Protein AF-A0A133S0E9-F1 (afdb_monomer_lite)

Secondary structure (DSSP, 8-state):
---PPP--PPP---SSSPPP-----SS----------STT-SEEEEEETTEEEEEE-HHHHHHHHHHHHHHTT-GGG--HHHHHHHHHHHHHHHHHT------TTEEEEEEEETTEEEEEEEE-TTTEEE-TTT--EEETTS--S-SS-TTS---HHHHHHHHHHHHHHHHHHHHHHHHHH---B----SS-EEBTTS-EE----

pLDDT: mean 74.57, std 16.52, range [42.59, 97.25]

Sequence (205 aa):
ATTALGNNTIALGSDAGSTTAKKLSTSAITFNIKGDTGANALITTSATGDNVTIAPTAKLTAAVTAAEKSADKDLSNISSAGKTVIKDLAVTSAQDAVNVTGTGLATVSDNTTGGVKTYTVNVDEGKLVLDDTTGKIGANGSTQGTTAGKNGVATTQNVATAINDAITKSNANTAQALADAEHKFDGDTGTTSVRKHGEVLSIKG

Structure (mmCIF, N/CA/C/O backbone):
data_AF-A0A133S0E9-F1
#
_entry.id   AF-A0A133S0E9-F1
#
loop_
_atom_site.group_PDB
_atom_site.id
_atom_site.type_symbol
_atom_site.label_atom_id
_atom_site.label_alt_id
_atom_site.label_comp_id
_atom_site.label_asym_id
_atom_site.label_entity_id
_atom_site.label_seq_id
_atom_site.pdbx_PDB_ins_code
_atom_site.Cartn_x
_atom_site.Cartn_y
_atom_site.Cartn_z
_atom_site.occupancy
_atom_site.B_iso_or_equiv
_atom_site.auth_seq_id
_atom_site.auth_comp_id
_atom_site.auth_asym_id
_atom_site.auth_atom_id
_atom_site.pdbx_PDB_model_num
ATOM 1 N N . ALA A 1 1 ? 53.589 18.520 -70.620 1.00 45.84 1 ALA A N 1
ATOM 2 C CA . ALA A 1 1 ? 54.409 17.663 -69.741 1.00 45.84 1 ALA A CA 1
ATOM 3 C C . ALA A 1 1 ? 53.483 16.990 -68.739 1.00 45.84 1 ALA A C 1
ATOM 5 O O . ALA A 1 1 ? 52.704 17.692 -68.109 1.00 45.84 1 ALA A O 1
ATOM 6 N N . THR A 1 2 ? 53.492 15.661 -68.636 1.00 46.12 2 THR A N 1
ATOM 7 C CA . THR A 1 2 ? 52.748 14.938 -67.594 1.00 46.12 2 THR A CA 1
ATOM 8 C C . THR A 1 2 ? 53.631 14.829 -66.358 1.00 46.12 2 THR A C 1
ATOM 10 O O . THR A 1 2 ? 54.649 14.138 -66.391 1.00 46.12 2 THR A O 1
ATOM 13 N N . THR A 1 3 ? 53.272 15.526 -65.283 1.00 59.28 3 THR A N 1
ATOM 14 C CA . THR A 1 3 ? 53.944 15.382 -63.989 1.00 59.28 3 THR A CA 1
ATOM 15 C C . THR A 1 3 ? 53.594 14.012 -63.424 1.00 59.28 3 THR A C 1
ATOM 17 O O . THR A 1 3 ? 52.433 13.745 -63.118 1.00 59.28 3 THR A O 1
ATOM 20 N N . ALA A 1 4 ? 54.583 13.125 -63.316 1.00 59.31 4 ALA A N 1
ATOM 21 C CA . ALA A 1 4 ? 54.406 11.872 -62.600 1.00 59.31 4 ALA A CA 1
ATOM 22 C C . ALA A 1 4 ? 54.093 12.194 -61.132 1.00 59.31 4 ALA A C 1
ATOM 24 O O . ALA A 1 4 ? 54.876 12.867 -60.462 1.00 59.31 4 ALA A O 1
ATOM 25 N N . LEU A 1 5 ? 52.943 11.731 -60.638 1.00 55.59 5 LEU A N 1
ATOM 26 C CA . LEU A 1 5 ? 52.667 11.706 -59.205 1.00 55.59 5 LEU A CA 1
ATOM 27 C C . LEU A 1 5 ? 53.748 10.815 -58.578 1.00 55.59 5 LEU A C 1
ATOM 29 O O . LEU A 1 5 ? 53.886 9.654 -58.968 1.00 55.59 5 LEU A O 1
ATOM 33 N N . GLY A 1 6 ? 54.565 11.377 -57.680 1.00 58.88 6 GLY A N 1
ATOM 34 C CA . GLY A 1 6 ? 55.594 10.629 -56.955 1.00 58.88 6 GLY A CA 1
ATOM 35 C C . GLY A 1 6 ? 55.001 9.381 -56.294 1.00 58.88 6 GLY A C 1
ATOM 36 O O . GLY A 1 6 ? 53.792 9.294 -56.100 1.00 58.88 6 GLY A O 1
ATOM 37 N N . ASN A 1 7 ? 55.837 8.387 -55.988 1.00 59.50 7 ASN A N 1
ATOM 38 C CA . ASN A 1 7 ? 55.422 7.122 -55.373 1.00 59.50 7 ASN A CA 1
ATOM 39 C C . ASN A 1 7 ? 54.665 7.353 -54.043 1.00 59.50 7 ASN A C 1
ATOM 41 O O . ASN A 1 7 ? 55.267 7.307 -52.974 1.00 59.50 7 ASN A O 1
ATOM 45 N N . ASN A 1 8 ? 53.353 7.586 -54.095 1.00 56.41 8 ASN A N 1
ATOM 46 C CA . ASN A 1 8 ? 52.527 7.804 -52.914 1.00 56.41 8 ASN A CA 1
ATOM 47 C C . ASN A 1 8 ? 52.262 6.453 -52.243 1.00 56.41 8 ASN A C 1
ATOM 49 O O . ASN A 1 8 ? 51.466 5.642 -52.717 1.00 56.41 8 ASN A O 1
ATOM 53 N N . THR A 1 9 ? 52.962 6.189 -51.145 1.00 55.44 9 THR A N 1
ATOM 54 C CA . THR A 1 9 ? 52.709 5.049 -50.258 1.00 55.44 9 THR A CA 1
ATOM 55 C C . THR A 1 9 ? 51.644 5.410 -49.226 1.00 55.44 9 THR A C 1
ATOM 57 O O . THR A 1 9 ? 51.836 6.338 -48.446 1.00 55.44 9 THR A O 1
ATOM 60 N N . ILE A 1 10 ? 50.543 4.655 -49.188 1.00 62.56 10 ILE A N 1
ATOM 61 C CA . ILE A 1 10 ? 49.570 4.694 -48.088 1.00 62.56 10 ILE A CA 1
ATOM 62 C C . ILE A 1 10 ? 50.068 3.725 -47.009 1.00 62.56 10 ILE A C 1
ATOM 64 O O . ILE A 1 10 ? 50.211 2.531 -47.273 1.00 62.56 10 ILE A O 1
ATOM 68 N N . ALA A 1 11 ? 50.352 4.233 -45.809 1.00 57.75 11 ALA A N 1
ATOM 69 C CA . ALA A 1 11 ? 50.699 3.420 -44.647 1.00 57.75 11 ALA A CA 1
ATOM 70 C C . ALA A 1 11 ? 49.465 3.268 -43.746 1.00 57.75 11 ALA A C 1
ATOM 72 O O . ALA A 1 11 ? 48.880 4.263 -43.327 1.00 57.75 11 ALA A O 1
ATOM 73 N N . LEU A 1 12 ? 49.066 2.028 -43.457 1.00 63.19 12 LEU A N 1
ATOM 74 C CA . LEU A 1 12 ? 48.016 1.711 -42.489 1.00 63.19 12 LEU A CA 1
ATOM 75 C C . LEU A 1 12 ? 48.708 1.184 -41.228 1.00 63.19 12 LEU A C 1
ATOM 77 O O . LEU A 1 12 ? 49.369 0.151 -41.289 1.00 63.19 12 LEU A O 1
ATOM 81 N N . GLY A 1 13 ? 48.617 1.911 -40.115 1.00 52.59 13 GLY A N 1
ATOM 82 C CA . GLY A 1 13 ? 49.160 1.450 -38.834 1.00 52.59 13 GLY A CA 1
ATOM 83 C C . GLY A 1 13 ? 48.381 0.248 -38.288 1.00 52.59 13 GLY A C 1
ATOM 84 O O . GLY A 1 13 ? 47.185 0.120 -38.545 1.00 52.59 13 GLY A O 1
ATOM 85 N N . SER A 1 14 ? 49.053 -0.625 -37.533 1.00 50.31 14 SER A N 1
ATOM 86 C CA . SER A 1 14 ? 48.420 -1.688 -36.740 1.00 50.31 14 SER A CA 1
ATOM 87 C C . SER A 1 14 ? 48.864 -1.580 -35.279 1.00 50.31 14 SER A C 1
ATOM 89 O O . SER A 1 14 ? 50.008 -1.199 -35.029 1.00 50.31 14 SER A O 1
ATOM 91 N N . ASP A 1 15 ? 47.992 -1.922 -34.325 1.00 46.41 15 ASP A N 1
ATOM 92 C CA . ASP A 1 15 ? 48.284 -1.823 -32.880 1.00 46.41 15 ASP A CA 1
ATOM 93 C C . ASP A 1 15 ? 49.310 -2.867 -32.385 1.00 46.41 15 ASP A C 1
ATOM 95 O O . ASP A 1 15 ? 49.816 -2.763 -31.269 1.00 46.41 15 ASP A O 1
ATOM 99 N N . ALA A 1 16 ? 49.669 -3.855 -33.215 1.00 44.75 16 ALA A N 1
ATOM 100 C CA . ALA A 1 16 ? 50.757 -4.794 -32.946 1.00 44.75 16 ALA A CA 1
ATOM 101 C C . ALA A 1 16 ? 51.363 -5.345 -34.253 1.00 44.75 16 ALA A C 1
ATOM 103 O O . ALA A 1 16 ? 50.926 -6.371 -34.771 1.00 44.75 16 ALA A O 1
ATOM 104 N N . GLY A 1 17 ? 52.412 -4.690 -34.764 1.00 51.59 17 GLY A N 1
ATOM 105 C CA . GLY A 1 17 ? 53.271 -5.239 -35.822 1.00 51.59 17 GLY A CA 1
ATOM 106 C C . GLY A 1 17 ? 53.553 -4.303 -37.001 1.00 51.59 17 GLY A C 1
ATOM 107 O O . GLY A 1 17 ? 52.766 -3.424 -37.348 1.00 51.59 17 GLY A O 1
ATOM 108 N N . SER A 1 18 ? 54.715 -4.514 -37.628 1.00 50.34 18 SER A N 1
ATOM 109 C CA . SER A 1 18 ? 55.164 -3.796 -38.826 1.00 50.34 18 SER A CA 1
ATOM 110 C C . SER A 1 18 ? 54.444 -4.320 -40.066 1.00 50.34 18 SER A C 1
ATOM 112 O O . SER A 1 18 ? 54.600 -5.483 -40.439 1.00 50.34 18 SER A O 1
ATOM 114 N N . THR A 1 19 ? 53.677 -3.463 -40.737 1.00 49.78 19 THR A N 1
ATOM 115 C CA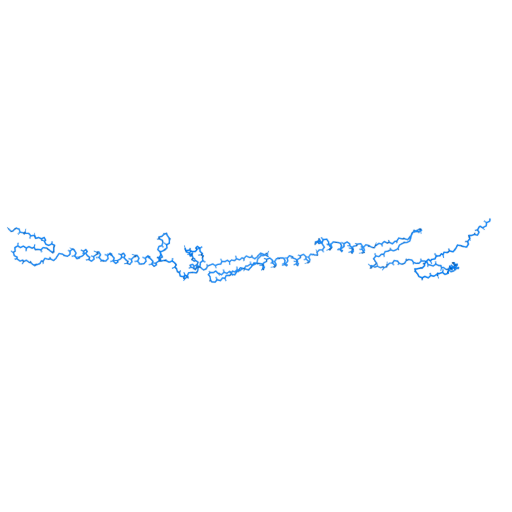 . THR A 1 19 ? 53.167 -3.754 -42.079 1.00 49.78 19 THR A CA 1
ATOM 116 C C . THR A 1 19 ? 54.126 -3.174 -43.112 1.00 49.78 19 THR A C 1
ATOM 118 O O . THR A 1 19 ? 54.342 -1.963 -43.154 1.00 49.78 19 THR A O 1
ATOM 121 N N . THR A 1 20 ? 54.691 -4.006 -43.987 1.00 52.19 20 THR A N 1
ATOM 122 C CA . THR A 1 20 ? 55.439 -3.515 -45.151 1.00 52.19 20 THR A CA 1
ATOM 123 C C . THR A 1 20 ? 54.474 -2.776 -46.080 1.00 52.19 20 THR A C 1
ATOM 125 O O . THR A 1 20 ? 53.452 -3.341 -46.479 1.00 52.19 20 THR A O 1
ATOM 128 N N . ALA A 1 21 ? 54.772 -1.519 -46.415 1.00 53.28 21 ALA A N 1
ATOM 129 C CA . ALA A 1 21 ? 53.970 -0.729 -47.344 1.00 53.28 21 ALA A CA 1
ATOM 130 C C . ALA A 1 21 ? 53.821 -1.485 -48.677 1.00 53.28 21 ALA A C 1
ATOM 132 O O . ALA A 1 21 ? 54.792 -1.673 -49.410 1.00 53.28 21 ALA A O 1
ATOM 133 N N . LYS A 1 22 ? 52.609 -1.951 -48.993 1.00 52.69 22 LYS A N 1
ATOM 134 C CA . LYS A 1 22 ? 52.307 -2.540 -50.301 1.00 52.69 22 LYS A CA 1
ATOM 135 C C . LYS A 1 22 ? 51.944 -1.409 -51.255 1.00 52.69 22 LYS A C 1
ATOM 137 O O . LYS A 1 22 ? 51.077 -0.596 -50.943 1.00 52.69 22 LYS A O 1
ATOM 142 N N . LYS A 1 23 ? 52.593 -1.358 -52.425 1.00 56.50 23 LYS A N 1
ATOM 143 C CA . LYS A 1 23 ? 52.106 -0.546 -53.552 1.00 56.50 23 LYS A CA 1
ATOM 144 C C . LYS A 1 23 ? 50.632 -0.890 -53.778 1.00 56.50 23 LYS A C 1
ATOM 146 O O . LYS A 1 23 ? 50.284 -2.071 -53.752 1.00 56.50 23 LYS A O 1
ATOM 151 N N . LEU A 1 24 ? 49.797 0.124 -54.003 1.00 60.00 24 LEU A N 1
ATOM 152 C CA . LEU A 1 24 ? 48.407 -0.063 -54.413 1.00 60.00 24 LEU A CA 1
ATOM 153 C C . LEU A 1 24 ? 48.437 -0.955 -55.671 1.00 60.00 24 LEU A C 1
ATOM 155 O O . LEU A 1 24 ? 48.978 -0.537 -56.696 1.00 60.00 24 LEU A O 1
ATOM 159 N N . SER A 1 25 ? 48.007 -2.219 -55.580 1.00 55.09 25 SER A N 1
A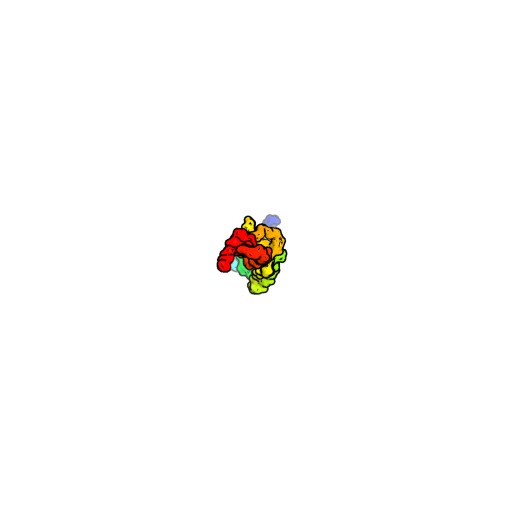TOM 160 C CA . SER A 1 25 ? 47.974 -3.100 -56.754 1.00 55.09 25 SER A CA 1
ATOM 161 C C . SER A 1 25 ? 47.056 -2.492 -57.815 1.00 55.09 25 SER A C 1
ATOM 163 O O . SER A 1 25 ? 46.142 -1.751 -57.472 1.00 55.09 25 SER A O 1
ATOM 165 N N . THR A 1 26 ? 47.233 -2.836 -59.090 1.00 53.22 26 THR A N 1
ATOM 166 C CA . THR A 1 26 ? 46.304 -2.425 -60.163 1.00 53.22 26 THR A CA 1
ATOM 167 C C . THR A 1 26 ? 44.906 -3.050 -60.032 1.00 53.22 26 THR A C 1
ATOM 169 O O . THR A 1 26 ? 43.999 -2.683 -60.773 1.00 53.22 26 THR A O 1
ATOM 172 N N . SER A 1 27 ? 44.717 -3.975 -59.086 1.00 56.44 27 SER A N 1
ATOM 173 C CA . SER A 1 27 ? 43.415 -4.487 -58.651 1.00 56.44 27 SER A CA 1
ATOM 174 C C . SER A 1 27 ? 42.757 -3.558 -57.626 1.00 56.44 27 SER A C 1
ATOM 176 O O . SER A 1 27 ? 43.447 -2.883 -56.863 1.00 56.44 27 SER A O 1
ATOM 178 N N . ALA A 1 28 ? 41.423 -3.562 -57.567 1.00 55.00 28 ALA A N 1
ATOM 179 C CA . ALA A 1 28 ? 40.650 -2.735 -56.641 1.00 55.00 28 ALA A CA 1
ATOM 180 C C . ALA A 1 28 ? 41.098 -2.918 -55.177 1.00 55.00 28 ALA A C 1
ATOM 182 O O . ALA A 1 28 ? 41.157 -4.038 -54.671 1.00 55.00 28 ALA A O 1
ATOM 183 N N . ILE A 1 29 ? 41.381 -1.807 -54.492 1.00 61.62 29 ILE A N 1
ATOM 184 C CA . ILE A 1 29 ? 41.666 -1.779 -53.054 1.00 61.62 29 ILE A CA 1
ATOM 185 C C . ILE A 1 29 ? 40.450 -1.217 -52.332 1.00 61.62 29 ILE A C 1
ATOM 187 O O . ILE A 1 29 ? 40.002 -0.109 -52.617 1.00 61.62 29 ILE A O 1
ATOM 191 N N . THR A 1 30 ? 39.893 -2.006 -51.414 1.00 57.56 30 THR A N 1
ATOM 192 C CA . THR A 1 30 ? 38.677 -1.665 -50.671 1.00 57.56 30 THR A CA 1
ATOM 193 C C . THR A 1 30 ? 39.020 -1.404 -49.209 1.00 57.56 30 THR A C 1
ATOM 195 O O . THR A 1 30 ? 39.532 -2.283 -48.521 1.00 57.56 30 THR A O 1
ATOM 198 N N . PHE A 1 31 ? 38.713 -0.202 -48.722 1.00 66.31 31 PHE A N 1
ATOM 199 C CA . PHE A 1 31 ? 38.755 0.143 -47.303 1.00 66.31 31 PHE A CA 1
ATOM 200 C C . PHE A 1 31 ? 37.324 0.104 -46.760 1.00 66.31 31 PHE A C 1
ATOM 202 O O . PHE A 1 31 ? 36.492 0.927 -47.136 1.00 66.31 31 PHE A O 1
ATOM 209 N N . ASN A 1 32 ? 36.999 -0.890 -45.931 1.00 62.28 32 ASN A N 1
ATOM 210 C CA . ASN A 1 32 ? 35.670 -1.009 -45.335 1.00 62.28 32 ASN A CA 1
ATOM 211 C C . ASN A 1 32 ? 35.713 -0.613 -43.861 1.00 62.28 32 ASN A C 1
ATOM 213 O O . ASN A 1 32 ? 36.332 -1.305 -43.059 1.00 62.28 32 ASN A O 1
ATOM 217 N N . ILE A 1 33 ? 34.950 0.411 -43.496 1.00 68.94 33 ILE A N 1
ATOM 218 C CA . ILE A 1 33 ? 34.513 0.623 -42.117 1.00 68.94 33 ILE A CA 1
ATOM 219 C C . ILE A 1 33 ? 33.072 0.123 -42.061 1.00 68.94 33 ILE A C 1
ATOM 221 O O . ILE A 1 33 ? 32.191 0.706 -42.690 1.00 68.94 33 ILE A O 1
ATOM 225 N N . LYS A 1 34 ? 32.847 -1.016 -41.399 1.00 66.44 34 LYS A N 1
ATOM 226 C CA . LYS A 1 34 ? 31.509 -1.602 -41.262 1.00 66.44 34 LYS A CA 1
ATOM 227 C C . LYS A 1 34 ? 30.922 -1.207 -39.913 1.00 66.44 34 LYS A C 1
ATOM 229 O O . LYS A 1 34 ? 31.368 -1.699 -38.883 1.00 66.44 34 LYS A O 1
ATOM 234 N N . GLY A 1 35 ? 29.930 -0.327 -39.940 1.00 71.12 35 GLY A N 1
ATOM 235 C CA . GLY A 1 35 ? 28.997 -0.150 -38.838 1.00 71.12 35 GLY A CA 1
ATOM 236 C C . GLY A 1 35 ? 28.068 -1.350 -38.701 1.00 71.12 35 GLY A C 1
ATOM 237 O O . GLY A 1 35 ? 27.982 -2.203 -39.589 1.00 71.12 35 GLY A O 1
ATOM 238 N N . ASP A 1 36 ? 27.370 -1.393 -37.576 1.00 80.94 36 ASP A N 1
ATOM 239 C CA . ASP A 1 36 ? 26.366 -2.410 -37.310 1.00 80.94 36 ASP A CA 1
ATOM 240 C C . ASP A 1 36 ? 25.161 -2.197 -38.245 1.00 80.94 36 ASP A C 1
ATOM 242 O O . ASP A 1 36 ? 24.834 -1.063 -38.608 1.00 80.94 36 ASP A O 1
ATOM 246 N N . THR A 1 37 ? 24.512 -3.273 -38.691 1.00 78.75 37 THR A N 1
ATOM 247 C CA . THR A 1 37 ? 23.424 -3.183 -39.686 1.00 78.75 37 THR A CA 1
ATOM 248 C C . THR A 1 37 ? 22.157 -3.895 -39.221 1.00 78.75 37 THR A C 1
ATOM 250 O O . THR A 1 37 ? 22.186 -4.786 -38.375 1.00 78.75 37 THR A O 1
ATOM 253 N N . GLY A 1 38 ? 21.015 -3.486 -39.779 1.00 85.88 38 GLY A N 1
ATOM 254 C CA . GLY A 1 38 ? 19.705 -4.034 -39.434 1.00 85.88 38 GLY A CA 1
ATOM 255 C C . GLY A 1 38 ? 19.064 -3.382 -38.206 1.00 85.88 38 GLY A C 1
ATOM 256 O O . GLY A 1 38 ? 19.603 -2.460 -37.599 1.00 85.88 38 GLY A O 1
ATOM 257 N N . ALA A 1 39 ? 17.877 -3.867 -37.835 1.00 90.06 39 ALA A N 1
ATOM 258 C CA . ALA A 1 39 ? 17.027 -3.257 -36.804 1.00 90.06 39 ALA A CA 1
ATOM 259 C C . ALA A 1 39 ? 17.661 -3.197 -35.399 1.00 90.06 39 ALA A C 1
ATOM 261 O O . ALA A 1 39 ? 17.179 -2.478 -34.525 1.00 90.06 39 ALA A O 1
ATOM 262 N N . ASN A 1 40 ? 18.731 -3.961 -35.166 1.00 91.12 40 ASN A N 1
ATOM 263 C CA . ASN A 1 40 ? 19.410 -4.038 -33.877 1.00 91.12 40 ASN A CA 1
ATOM 264 C C . ASN A 1 40 ? 20.707 -3.233 -33.797 1.00 91.12 40 ASN A C 1
ATOM 266 O O . ASN A 1 40 ? 21.296 -3.208 -32.720 1.00 91.12 40 ASN A O 1
ATOM 270 N N . ALA A 1 41 ? 21.101 -2.554 -34.875 1.00 93.00 41 ALA A N 1
ATOM 271 C CA . ALA A 1 41 ? 22.299 -1.731 -34.903 1.00 93.00 41 ALA A CA 1
ATOM 272 C C . ALA A 1 41 ? 22.268 -0.659 -33.802 1.00 93.00 41 ALA A C 1
ATOM 274 O O . ALA A 1 41 ? 21.303 0.104 -33.683 1.00 93.00 41 ALA A O 1
ATOM 275 N N . LEU A 1 42 ? 23.332 -0.587 -33.002 1.00 94.69 42 LEU A N 1
ATOM 276 C CA . LEU A 1 42 ? 23.498 0.446 -31.968 1.00 94.69 42 LEU A CA 1
ATOM 277 C C . LEU A 1 42 ? 24.318 1.644 -32.456 1.00 94.69 42 LEU A C 1
ATOM 279 O O . LEU A 1 42 ? 24.169 2.749 -31.937 1.00 94.69 42 LEU A O 1
ATOM 283 N N . ILE A 1 43 ? 25.138 1.436 -33.483 1.00 93.06 43 ILE A N 1
ATOM 284 C CA . ILE A 1 43 ? 25.952 2.463 -34.127 1.00 93.06 43 ILE A CA 1
ATOM 285 C C . ILE A 1 43 ? 25.765 2.408 -35.640 1.00 93.06 43 ILE A C 1
ATOM 287 O O . ILE A 1 43 ? 25.531 1.344 -36.208 1.00 93.06 43 ILE A O 1
ATOM 291 N N . THR A 1 44 ? 25.908 3.553 -36.296 1.00 90.94 44 THR A N 1
ATOM 292 C CA . THR A 1 44 ? 25.965 3.660 -37.757 1.00 90.94 44 THR A CA 1
ATOM 293 C C . THR A 1 44 ? 27.259 4.326 -38.168 1.00 90.94 44 THR A C 1
ATOM 295 O O . THR A 1 44 ? 27.783 5.196 -37.470 1.00 90.94 44 THR A O 1
ATOM 298 N N . THR A 1 45 ? 27.772 3.902 -39.315 1.00 88.44 45 THR A N 1
ATOM 299 C CA . THR A 1 45 ? 28.955 4.487 -39.935 1.00 88.44 45 THR A CA 1
ATOM 300 C C . THR A 1 45 ? 28.564 5.015 -41.301 1.00 88.44 45 THR A C 1
ATOM 302 O O . THR A 1 45 ? 28.003 4.270 -42.105 1.00 88.44 45 THR A O 1
ATOM 305 N N . SER A 1 46 ? 28.875 6.271 -41.583 1.00 85.69 46 SER A N 1
ATOM 306 C CA . SER A 1 46 ? 28.717 6.852 -42.917 1.00 85.69 46 SER A CA 1
ATOM 307 C C . SER A 1 46 ? 30.027 7.488 -43.359 1.00 85.69 46 SER A C 1
ATOM 309 O O . SER A 1 46 ? 30.825 7.913 -42.527 1.00 85.69 46 SER A O 1
ATOM 311 N N . ALA A 1 47 ? 30.265 7.522 -44.665 1.00 82.19 47 ALA A N 1
ATOM 312 C CA . ALA A 1 47 ? 31.400 8.213 -45.257 1.00 82.19 47 ALA A CA 1
ATOM 313 C C . ALA A 1 47 ? 30.862 9.250 -46.243 1.00 82.19 47 ALA A C 1
ATOM 315 O O . ALA A 1 47 ? 30.042 8.914 -47.096 1.00 82.19 47 ALA A O 1
ATOM 316 N N . THR A 1 48 ? 31.279 10.506 -46.094 1.00 80.56 48 THR A N 1
ATOM 317 C CA . THR A 1 48 ? 30.872 11.612 -46.974 1.00 80.56 48 THR A CA 1
ATOM 318 C C . THR A 1 48 ? 32.059 12.546 -47.187 1.00 80.56 48 THR A C 1
ATOM 320 O O . THR A 1 48 ? 32.615 13.071 -46.222 1.00 80.56 48 THR A O 1
ATOM 323 N N . GLY A 1 49 ? 32.444 12.768 -48.449 1.00 82.88 49 GLY A N 1
ATOM 324 C CA . GLY A 1 49 ? 33.667 13.505 -48.783 1.00 82.88 49 GLY A CA 1
ATOM 325 C C . GLY A 1 49 ? 34.897 12.835 -48.166 1.00 82.88 49 GLY A C 1
ATOM 326 O O . GLY A 1 49 ? 35.076 11.628 -48.320 1.00 82.88 49 GLY A O 1
ATOM 327 N N . ASP A 1 50 ? 35.686 13.609 -47.421 1.00 80.44 50 ASP A N 1
ATOM 328 C CA . ASP A 1 50 ? 36.912 13.142 -46.759 1.00 80.44 50 ASP A CA 1
ATOM 329 C C . ASP A 1 50 ? 36.679 12.574 -45.342 1.00 80.44 50 ASP A C 1
ATOM 331 O O . ASP A 1 50 ? 37.624 12.138 -44.687 1.00 80.44 50 ASP A O 1
ATOM 335 N N . ASN A 1 51 ? 35.435 12.580 -44.840 1.00 80.00 51 ASN A N 1
ATOM 336 C CA . ASN A 1 51 ? 35.126 12.235 -43.450 1.00 80.00 51 ASN A CA 1
ATOM 337 C C . ASN A 1 51 ? 34.388 10.901 -43.308 1.00 80.00 51 ASN A C 1
ATOM 339 O O . ASN A 1 51 ? 33.520 10.550 -44.112 1.00 80.00 51 ASN A O 1
ATOM 343 N N . VAL A 1 52 ? 34.667 10.217 -42.196 1.00 87.12 52 VAL A N 1
ATOM 344 C CA . VAL A 1 52 ? 33.894 9.074 -41.701 1.00 87.12 52 VAL A CA 1
ATOM 345 C C . VAL A 1 52 ? 33.215 9.479 -40.399 1.00 87.12 52 VAL A C 1
ATOM 347 O O . VAL A 1 52 ? 33.873 9.912 -39.455 1.00 87.12 52 VAL A O 1
ATOM 350 N N . THR A 1 53 ? 31.899 9.320 -40.333 1.00 88.38 53 THR A N 1
ATOM 351 C CA . THR A 1 53 ? 31.098 9.623 -39.147 1.00 88.38 53 THR A CA 1
ATOM 352 C C . THR A 1 53 ? 30.635 8.334 -38.492 1.00 88.38 53 THR A C 1
ATOM 354 O O . THR A 1 53 ? 30.044 7.481 -39.153 1.00 88.38 53 THR A O 1
ATOM 357 N N . ILE A 1 54 ? 30.865 8.226 -37.183 1.00 92.00 54 ILE A N 1
ATOM 358 C CA . ILE A 1 54 ? 30.338 7.168 -36.320 1.00 92.00 54 ILE A CA 1
ATOM 359 C C . ILE A 1 54 ? 29.317 7.820 -35.392 1.00 92.00 54 ILE A C 1
ATOM 361 O O . ILE A 1 54 ? 29.665 8.732 -34.644 1.00 92.00 54 ILE A O 1
ATOM 365 N N . ALA A 1 55 ? 28.065 7.376 -35.451 1.00 92.88 55 ALA A N 1
ATOM 366 C CA . ALA A 1 55 ? 26.980 7.956 -34.666 1.00 92.88 55 ALA A CA 1
ATOM 367 C C . ALA A 1 55 ? 26.136 6.867 -33.984 1.00 92.88 55 ALA A C 1
ATOM 369 O O . ALA A 1 55 ? 25.925 5.803 -34.580 1.00 92.88 55 ALA A O 1
ATOM 370 N N . PRO A 1 56 ? 25.626 7.111 -32.761 1.00 95.38 56 PRO A N 1
ATOM 371 C CA . PRO A 1 56 ? 24.656 6.224 -32.132 1.00 95.38 56 PRO A CA 1
ATOM 372 C C . PRO A 1 56 ? 23.363 6.183 -32.950 1.00 95.38 56 PRO A C 1
ATOM 374 O O . PRO A 1 56 ? 22.965 7.167 -33.575 1.00 95.38 56 PRO A O 1
ATOM 377 N N . THR A 1 57 ? 22.682 5.044 -32.934 1.00 95.06 57 THR A N 1
ATOM 378 C CA . THR A 1 57 ? 21.335 4.943 -33.501 1.00 95.06 57 THR A CA 1
ATOM 379 C C . THR A 1 57 ? 20.289 5.437 -32.510 1.00 95.06 57 THR A C 1
ATOM 381 O O . THR A 1 57 ? 20.512 5.457 -31.299 1.00 95.06 57 THR A O 1
ATOM 384 N N . ALA A 1 58 ? 19.086 5.724 -33.014 1.00 95.69 58 ALA A N 1
ATOM 385 C CA . ALA A 1 58 ? 17.927 6.012 -32.171 1.00 95.69 58 ALA A CA 1
ATOM 386 C C . ALA A 1 58 ? 17.663 4.904 -31.135 1.00 95.69 58 ALA A C 1
ATOM 388 O O . ALA A 1 58 ? 17.200 5.195 -30.036 1.00 95.69 58 ALA A O 1
ATOM 389 N N . LYS A 1 59 ? 17.995 3.643 -31.452 1.00 95.69 59 LYS A N 1
ATOM 390 C CA . LYS A 1 59 ? 17.859 2.518 -30.522 1.00 95.69 59 LYS A CA 1
ATOM 391 C C . LYS A 1 59 ? 18.809 2.650 -29.331 1.00 95.69 59 LYS A C 1
ATOM 393 O O . LYS A 1 59 ? 18.364 2.487 -28.198 1.00 95.69 59 LYS A O 1
ATOM 398 N N . LEU A 1 60 ? 20.085 2.964 -29.575 1.00 95.94 60 LEU A N 1
ATOM 399 C CA . LEU A 1 60 ? 21.054 3.192 -28.501 1.00 95.94 60 LEU A CA 1
ATOM 400 C C . LEU A 1 60 ? 20.673 4.426 -27.675 1.00 95.94 60 LEU A C 1
ATOM 402 O O . LEU A 1 60 ? 20.640 4.345 -26.450 1.00 95.94 60 LEU A O 1
ATOM 406 N N . THR A 1 61 ? 20.301 5.529 -28.329 1.00 95.62 61 THR A N 1
ATOM 407 C CA . THR A 1 61 ? 19.835 6.739 -27.637 1.00 95.62 61 THR A CA 1
ATOM 408 C C . THR A 1 61 ? 18.619 6.450 -26.753 1.00 95.62 61 THR A C 1
ATOM 410 O O . THR A 1 61 ? 18.623 6.801 -25.578 1.00 95.62 61 THR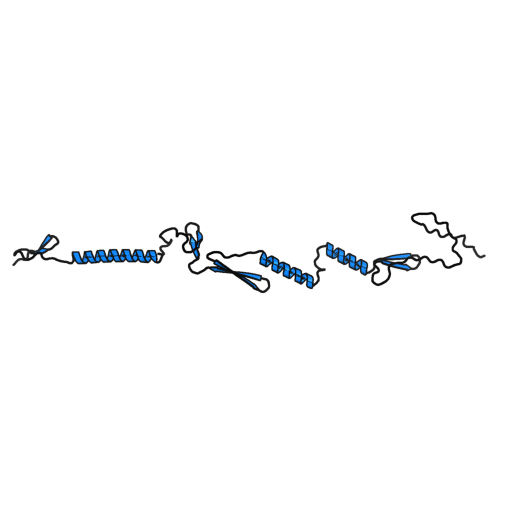 A O 1
ATOM 413 N N . ALA A 1 62 ? 17.605 5.747 -27.266 1.00 94.12 62 ALA A N 1
ATOM 414 C CA . ALA A 1 62 ? 16.413 5.395 -26.496 1.00 94.12 62 ALA A CA 1
ATOM 415 C C . ALA A 1 62 ? 16.725 4.463 -25.315 1.00 94.12 62 ALA A C 1
ATOM 417 O O . ALA A 1 62 ? 16.172 4.647 -24.232 1.00 94.12 62 ALA A O 1
ATOM 418 N N . ALA A 1 63 ? 17.619 3.487 -25.504 1.00 93.19 63 ALA A N 1
ATOM 419 C CA . ALA A 1 63 ? 18.040 2.584 -24.438 1.00 93.19 63 ALA A CA 1
ATOM 420 C C . ALA A 1 63 ? 18.759 3.333 -23.306 1.00 93.19 63 ALA A C 1
ATOM 422 O O . ALA A 1 63 ? 18.441 3.115 -22.139 1.00 93.19 63 ALA A O 1
ATOM 423 N N . VAL A 1 64 ? 19.668 4.255 -23.643 1.00 94.19 64 VAL A N 1
ATOM 424 C CA . VAL A 1 64 ? 20.359 5.109 -22.661 1.00 94.19 64 VAL A CA 1
ATOM 425 C C . VAL A 1 64 ? 19.357 5.989 -21.921 1.00 94.19 64 VAL A C 1
ATOM 427 O O . VAL A 1 64 ? 19.315 5.965 -20.696 1.00 94.19 64 VAL A O 1
ATOM 430 N N . THR A 1 65 ? 18.459 6.663 -22.640 1.00 89.38 65 THR A N 1
ATOM 431 C CA . THR A 1 65 ? 17.408 7.481 -22.025 1.00 89.38 65 THR A CA 1
ATOM 432 C C . THR A 1 65 ? 16.485 6.670 -21.104 1.00 89.38 65 THR A C 1
ATOM 434 O O . THR A 1 65 ? 16.034 7.177 -20.076 1.00 89.38 65 THR A O 1
ATOM 437 N N . ALA A 1 66 ? 16.172 5.416 -21.445 1.00 87.19 66 ALA A N 1
ATOM 438 C CA . ALA A 1 66 ? 15.381 4.534 -20.587 1.00 87.19 66 ALA A CA 1
ATOM 439 C C . ALA A 1 66 ? 16.153 4.099 -19.328 1.00 87.19 66 ALA A C 1
ATOM 441 O O . ALA A 1 66 ? 15.571 4.025 -18.240 1.00 87.19 66 ALA A O 1
ATOM 442 N N . ALA A 1 67 ? 17.456 3.840 -19.461 1.00 87.88 67 ALA A N 1
ATOM 443 C CA . ALA A 1 67 ? 18.332 3.516 -18.341 1.00 87.88 67 ALA A CA 1
ATOM 444 C C . ALA A 1 67 ? 18.492 4.708 -17.382 1.00 87.88 67 ALA A C 1
ATOM 446 O O . ALA A 1 67 ? 18.340 4.539 -16.175 1.00 87.88 67 ALA A O 1
ATOM 447 N N . GLU A 1 68 ? 18.699 5.917 -17.909 1.00 86.94 68 GLU A N 1
ATOM 448 C CA . GLU A 1 68 ? 18.801 7.157 -17.127 1.00 86.94 68 GLU A CA 1
ATOM 449 C C . GLU A 1 68 ? 17.515 7.441 -16.341 1.00 86.94 68 GLU A C 1
ATOM 451 O O . GLU A 1 68 ? 17.576 7.661 -15.133 1.00 86.94 68 GLU A O 1
ATOM 456 N N . LYS A 1 69 ? 16.338 7.325 -16.979 1.00 81.31 69 LYS A N 1
ATOM 457 C CA . LYS A 1 69 ? 15.041 7.444 -16.281 1.00 81.31 69 LYS A CA 1
ATOM 458 C C . LYS A 1 69 ? 14.888 6.427 -15.151 1.00 81.31 69 LYS A C 1
ATOM 460 O O . LYS A 1 69 ? 14.366 6.755 -14.092 1.00 81.31 69 LYS A O 1
ATOM 465 N N . SER A 1 70 ? 15.360 5.198 -15.361 1.00 81.56 70 SER A N 1
ATOM 466 C CA . SER A 1 70 ? 15.302 4.151 -14.334 1.00 81.56 70 SER A CA 1
ATOM 467 C C . SER A 1 70 ? 16.228 4.447 -13.146 1.00 81.56 70 SER A C 1
ATOM 469 O O . SER A 1 70 ? 15.916 4.063 -12.020 1.00 81.56 70 SER A O 1
ATOM 471 N N . ALA A 1 71 ? 17.349 5.139 -13.372 1.00 79.06 71 ALA A N 1
ATOM 472 C CA . ALA A 1 71 ? 18.299 5.517 -12.326 1.00 79.06 71 ALA A CA 1
ATOM 473 C C . ALA A 1 71 ? 17.821 6.712 -11.477 1.00 79.06 71 ALA A C 1
ATOM 475 O O . ALA A 1 71 ? 18.104 6.758 -10.277 1.00 79.06 71 ALA A O 1
ATOM 476 N N . ASP A 1 72 ? 17.052 7.634 -12.066 1.00 76.62 72 ASP A N 1
ATOM 477 C CA . ASP A 1 72 ? 16.550 8.848 -11.399 1.00 76.62 72 ASP A CA 1
ATOM 478 C C . ASP A 1 72 ? 15.429 8.572 -10.370 1.00 76.62 72 ASP A C 1
ATOM 480 O O . ASP A 1 72 ? 14.930 9.474 -9.704 1.00 76.62 72 ASP A O 1
ATOM 484 N N . LYS A 1 73 ? 15.020 7.301 -10.205 1.00 73.56 73 LYS A N 1
ATOM 485 C CA . LYS A 1 73 ? 13.856 6.867 -9.399 1.00 73.56 73 LYS A CA 1
ATOM 486 C C . LYS A 1 73 ? 12.540 7.538 -9.808 1.00 73.56 73 LYS A C 1
ATOM 488 O O . LYS A 1 73 ? 11.542 7.417 -9.095 1.00 73.56 73 LYS A O 1
ATOM 493 N N . ASP A 1 74 ? 12.518 8.204 -10.957 1.00 74.75 74 ASP A N 1
ATOM 494 C CA . ASP A 1 74 ? 11.297 8.694 -11.560 1.00 74.75 74 ASP A CA 1
ATOM 495 C C . ASP A 1 74 ? 10.494 7.493 -12.076 1.00 74.75 74 ASP A C 1
ATOM 497 O O . ASP A 1 74 ? 10.874 6.798 -13.019 1.00 74.75 74 ASP A O 1
ATOM 501 N N . LEU A 1 75 ? 9.354 7.241 -11.435 1.00 82.31 75 LEU A N 1
ATOM 502 C CA . LEU A 1 75 ? 8.440 6.151 -11.775 1.00 82.31 75 LEU A CA 1
ATOM 503 C C . LEU A 1 75 ? 7.609 6.450 -13.041 1.00 82.31 75 LEU A C 1
ATOM 505 O O . LEU A 1 75 ? 6.621 5.758 -13.318 1.00 82.31 75 LEU A O 1
ATOM 509 N N . SER A 1 76 ? 7.958 7.488 -13.809 1.00 83.38 76 SER A N 1
ATOM 510 C CA . SER A 1 76 ? 7.300 7.848 -15.070 1.00 83.38 76 SER A CA 1
ATOM 511 C C . SER A 1 76 ? 7.367 6.744 -16.129 1.00 83.38 76 SER A C 1
ATOM 513 O O . SER A 1 76 ? 6.486 6.671 -16.986 1.00 83.38 76 SER A O 1
ATOM 515 N N . ASN A 1 77 ? 8.345 5.837 -16.042 1.00 79.69 77 ASN A N 1
ATOM 516 C CA . ASN A 1 77 ? 8.491 4.684 -16.934 1.00 79.69 77 ASN A CA 1
ATOM 517 C C . ASN A 1 77 ? 7.627 3.466 -16.545 1.00 79.69 77 ASN A C 1
ATOM 519 O O . ASN A 1 77 ? 7.597 2.480 -17.286 1.00 79.69 77 ASN A O 1
ATOM 523 N N . ILE A 1 78 ? 6.920 3.503 -15.409 1.00 86.94 78 ILE A N 1
ATOM 524 C CA . ILE A 1 78 ? 6.071 2.389 -14.983 1.00 86.94 78 ILE A CA 1
ATOM 525 C C . ILE A 1 78 ? 4.832 2.304 -15.875 1.00 86.94 78 ILE A C 1
ATOM 527 O O . ILE A 1 78 ? 4.048 3.251 -15.990 1.00 86.94 78 ILE A O 1
ATOM 531 N N . SER A 1 79 ? 4.627 1.125 -16.464 1.00 88.19 79 SER A N 1
ATOM 532 C CA . SER A 1 79 ? 3.462 0.815 -17.294 1.00 88.19 79 SER A CA 1
ATOM 533 C C . SER A 1 79 ? 2.148 0.907 -16.511 1.00 88.19 79 SER A C 1
ATOM 535 O O . SER A 1 79 ? 2.123 0.828 -15.283 1.00 88.19 79 SER A O 1
ATOM 537 N N . SER A 1 80 ? 1.014 1.000 -17.208 1.00 92.50 80 SER A N 1
ATOM 538 C CA . SER A 1 80 ? -0.306 0.995 -16.559 1.00 92.50 80 SER A CA 1
ATOM 539 C C . SER A 1 80 ? -0.525 -0.240 -15.675 1.00 92.50 80 SER A C 1
ATOM 541 O O . SER A 1 80 ? -1.030 -0.105 -14.566 1.00 92.50 80 SER A O 1
ATOM 543 N N . ALA A 1 81 ? -0.078 -1.420 -16.120 1.00 94.81 81 ALA A N 1
ATOM 544 C CA . ALA A 1 81 ? -0.138 -2.648 -15.326 1.00 94.81 81 ALA A CA 1
ATOM 545 C C . ALA A 1 81 ? 0.741 -2.560 -14.067 1.00 94.81 81 ALA A C 1
ATOM 547 O O . ALA A 1 81 ? 0.293 -2.908 -12.977 1.00 94.81 81 ALA A O 1
ATOM 548 N N . GLY A 1 82 ? 1.961 -2.024 -14.191 1.00 93.25 82 GLY A N 1
ATOM 549 C CA . GLY A 1 82 ? 2.835 -1.789 -13.040 1.00 93.25 82 GLY A CA 1
ATOM 550 C C . GLY A 1 82 ? 2.236 -0.797 -12.038 1.00 93.25 82 GLY A C 1
ATOM 551 O O . GLY A 1 82 ? 2.315 -1.019 -10.832 1.00 93.25 82 GLY A O 1
ATOM 552 N N . LYS A 1 83 ? 1.558 0.257 -12.516 1.00 92.00 83 LYS A N 1
ATOM 553 C CA . LYS A 1 83 ? 0.832 1.204 -11.653 1.00 92.00 83 LYS A CA 1
ATOM 554 C C . LYS A 1 83 ? -0.290 0.514 -10.875 1.00 92.00 83 LYS A C 1
ATOM 556 O O . LYS A 1 83 ? -0.478 0.842 -9.709 1.00 92.00 83 LYS A O 1
ATOM 561 N N . THR A 1 84 ? -1.019 -0.417 -11.493 1.00 93.25 84 THR A N 1
ATOM 562 C CA . THR A 1 84 ? -2.051 -1.212 -10.807 1.00 93.25 84 THR A CA 1
ATOM 563 C C . THR A 1 84 ? -1.441 -2.066 -9.702 1.00 93.25 84 THR A C 1
ATOM 565 O O . THR A 1 84 ? -1.856 -1.938 -8.559 1.00 93.25 84 THR A O 1
ATOM 568 N N . VAL A 1 85 ? -0.380 -2.825 -9.999 1.00 94.25 85 VAL A N 1
ATOM 569 C CA . VAL A 1 85 ? 0.311 -3.654 -8.993 1.00 94.25 85 VAL A CA 1
ATOM 570 C C . VAL A 1 85 ? 0.790 -2.819 -7.802 1.00 94.25 85 VAL A C 1
ATOM 572 O O . VAL A 1 85 ? 0.599 -3.217 -6.657 1.00 94.25 85 VAL A O 1
ATOM 575 N N . ILE A 1 86 ? 1.373 -1.641 -8.049 1.00 92.06 86 ILE A N 1
ATOM 576 C CA . ILE A 1 86 ? 1.828 -0.744 -6.975 1.00 92.06 86 ILE A CA 1
ATOM 577 C C . ILE A 1 86 ? 0.655 -0.236 -6.133 1.00 92.06 86 ILE A C 1
ATOM 579 O O . ILE A 1 86 ? 0.766 -0.197 -4.909 1.00 92.06 86 ILE A O 1
ATOM 583 N N . LYS A 1 87 ? -0.463 0.150 -6.762 1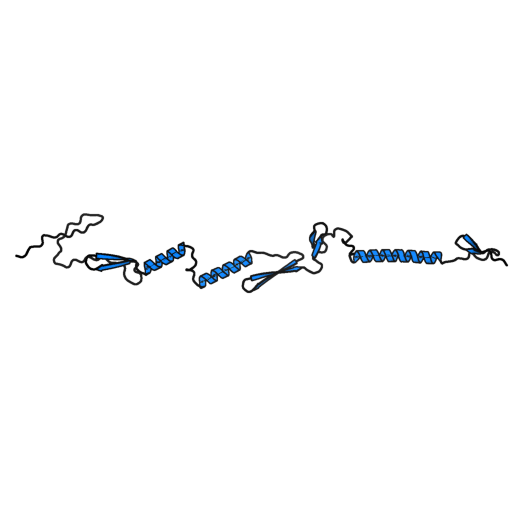.00 89.88 87 LYS A N 1
ATOM 584 C CA . LYS A 1 87 ? -1.664 0.587 -6.035 1.00 89.88 87 LYS A CA 1
ATOM 585 C C . LYS A 1 87 ? -2.228 -0.537 -5.172 1.00 89.88 87 LYS A C 1
ATOM 587 O O . LYS A 1 87 ? -2.495 -0.302 -4.000 1.00 89.88 87 LYS A O 1
ATOM 592 N N . ASP A 1 88 ? -2.361 -1.736 -5.725 1.00 89.12 88 ASP A N 1
ATOM 593 C CA . ASP A 1 88 ? -2.919 -2.889 -5.016 1.00 89.12 88 ASP A CA 1
ATOM 594 C C . ASP A 1 88 ? -2.023 -3.306 -3.843 1.00 89.12 88 ASP A C 1
ATOM 596 O O . ASP A 1 88 ? -2.516 -3.585 -2.746 1.00 89.12 88 ASP A O 1
ATOM 600 N N . LEU A 1 89 ? -0.698 -3.269 -4.035 1.00 90.56 89 LEU A N 1
ATOM 601 C CA . LEU A 1 89 ? 0.268 -3.518 -2.969 1.00 90.56 89 LEU A CA 1
ATOM 602 C C . LEU A 1 89 ? 0.167 -2.458 -1.868 1.00 90.56 89 LEU A C 1
ATOM 604 O O . LEU A 1 89 ? 0.070 -2.812 -0.698 1.00 90.56 89 LEU A O 1
ATOM 608 N N . ALA A 1 90 ? 0.125 -1.172 -2.228 1.00 88.50 90 ALA A N 1
ATOM 609 C CA . ALA A 1 90 ? -0.015 -0.086 -1.260 1.00 88.50 90 ALA A CA 1
ATOM 610 C C . ALA A 1 90 ? -1.326 -0.188 -0.461 1.00 88.50 90 ALA A C 1
ATOM 612 O O . ALA A 1 90 ? -1.319 -0.009 0.755 1.00 88.50 90 ALA A O 1
ATOM 613 N N . VAL A 1 91 ? -2.436 -0.524 -1.126 1.00 86.06 91 VAL A N 1
ATOM 614 C CA . VAL A 1 91 ? -3.746 -0.734 -0.492 1.00 86.06 91 VAL A CA 1
ATOM 615 C C . VAL A 1 91 ? -3.719 -1.938 0.449 1.00 86.06 91 VAL A C 1
ATOM 617 O O . VAL A 1 91 ? -4.242 -1.856 1.556 1.00 86.06 91 VAL A O 1
ATOM 620 N N . THR A 1 92 ? -3.098 -3.047 0.055 1.00 83.38 92 THR A N 1
ATOM 621 C CA . THR A 1 92 ? -2.991 -4.244 0.908 1.00 83.38 92 THR A CA 1
ATOM 622 C C . THR A 1 92 ? -2.110 -3.967 2.126 1.00 83.38 92 THR A C 1
ATOM 624 O O . THR A 1 92 ? -2.534 -4.168 3.260 1.00 83.38 92 THR A O 1
ATOM 627 N N . SER A 1 93 ? -0.919 -3.397 1.916 1.00 82.94 93 SER A N 1
ATOM 628 C CA . SER A 1 93 ? 0.010 -3.071 3.002 1.00 82.94 93 SER A CA 1
ATOM 629 C C . SER A 1 93 ? -0.561 -2.057 3.995 1.00 82.94 93 SER A C 1
ATOM 631 O O . SER A 1 93 ? -0.324 -2.190 5.191 1.00 82.94 93 SER A O 1
ATOM 633 N N . ALA A 1 94 ? -1.323 -1.060 3.533 1.00 83.31 94 ALA A N 1
ATOM 634 C CA . ALA A 1 94 ? -1.965 -0.091 4.422 1.00 83.31 94 ALA A CA 1
ATOM 635 C C . ALA A 1 94 ? -3.097 -0.714 5.255 1.00 83.31 94 ALA A C 1
ATOM 637 O O . ALA A 1 94 ? -3.290 -0.334 6.408 1.00 83.31 94 ALA A O 1
ATOM 638 N N . GLN A 1 95 ? -3.834 -1.671 4.689 1.00 83.69 95 GLN A N 1
ATOM 639 C CA . GLN A 1 95 ? -4.920 -2.359 5.387 1.00 83.69 95 GLN A CA 1
ATOM 640 C C . GLN A 1 95 ? -4.417 -3.309 6.477 1.00 83.69 95 GLN A C 1
ATOM 642 O O . GLN A 1 95 ? -4.996 -3.338 7.561 1.00 83.69 95 GLN A O 1
ATOM 647 N N . ASP A 1 96 ? -3.333 -4.037 6.212 1.00 82.25 96 ASP A N 1
ATOM 648 C CA . ASP A 1 96 ? -2.778 -5.024 7.147 1.00 82.25 96 ASP A CA 1
ATOM 649 C C . ASP A 1 96 ? -1.869 -4.394 8.217 1.00 82.25 96 ASP A C 1
ATOM 651 O O . ASP A 1 96 ? -1.478 -5.052 9.181 1.00 82.25 96 ASP A O 1
ATOM 655 N N . ALA A 1 97 ? -1.538 -3.105 8.082 1.00 84.88 97 ALA A N 1
ATOM 656 C CA . ALA A 1 97 ? -0.695 -2.388 9.037 1.00 84.88 97 ALA A CA 1
ATOM 657 C C . ALA A 1 97 ? -1.353 -2.189 10.412 1.00 84.88 97 ALA A C 1
ATOM 659 O O . ALA A 1 97 ? -0.656 -1.970 11.404 1.00 84.88 97 ALA A O 1
ATOM 660 N N . VAL A 1 98 ? -2.685 -2.237 10.487 1.00 86.25 98 VAL A N 1
ATOM 661 C CA . VAL A 1 98 ? -3.435 -2.028 11.728 1.00 86.25 98 VAL A CA 1
ATOM 662 C C . VAL A 1 98 ? -4.174 -3.308 12.071 1.00 86.25 98 VAL A C 1
ATOM 664 O O . VAL A 1 98 ? -5.103 -3.681 11.368 1.00 86.25 98 VAL A O 1
ATOM 667 N N . ASN A 1 99 ? -3.802 -3.945 13.180 1.00 87.19 99 ASN A N 1
ATOM 668 C CA . ASN A 1 99 ? -4.516 -5.098 13.718 1.00 87.19 99 ASN A CA 1
ATOM 669 C C . ASN A 1 99 ? -5.388 -4.662 14.903 1.00 87.19 99 ASN A C 1
ATOM 671 O O . ASN A 1 99 ? -4.868 -4.373 15.983 1.00 87.19 99 ASN A O 1
ATOM 675 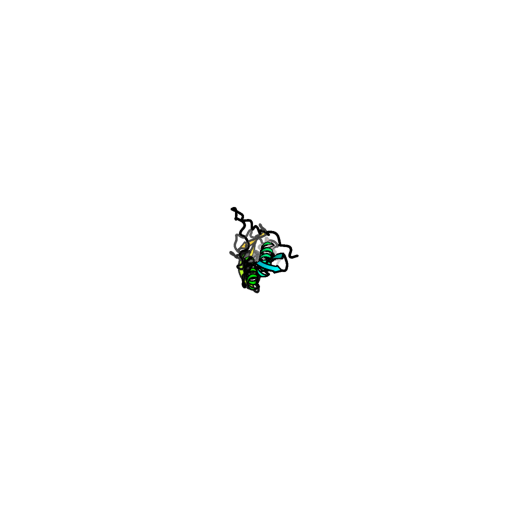N N . VAL A 1 100 ? -6.706 -4.609 14.708 1.00 90.38 100 VAL A N 1
ATOM 676 C CA . VAL A 1 100 ? -7.670 -4.322 15.779 1.00 90.38 100 VAL A CA 1
ATOM 677 C C . VAL A 1 100 ? -8.349 -5.626 16.165 1.00 90.38 100 VAL A C 1
ATOM 679 O O . VAL A 1 100 ? -9.101 -6.196 15.382 1.00 90.38 100 VAL A O 1
ATOM 682 N N . THR A 1 101 ? -8.088 -6.103 17.378 1.00 88.94 101 THR A N 1
ATOM 683 C CA . THR A 1 101 ? -8.663 -7.356 17.881 1.00 88.94 101 THR A CA 1
ATOM 684 C C . THR A 1 101 ? -9.602 -7.083 19.047 1.00 88.94 101 THR A C 1
ATOM 686 O O . THR A 1 101 ? -9.322 -6.254 19.913 1.00 88.94 101 THR A O 1
ATOM 689 N N . GLY A 1 102 ? -10.739 -7.776 19.054 1.00 86.50 102 GLY A N 1
ATOM 690 C CA . GLY A 1 102 ? -11.661 -7.798 20.185 1.00 86.50 102 GLY A CA 1
ATOM 691 C C . GLY A 1 102 ? -11.354 -8.984 21.086 1.00 86.50 102 GLY A C 1
ATOM 692 O O . GLY A 1 102 ? -11.152 -10.095 20.601 1.00 86.50 102 GLY A O 1
ATOM 693 N N . THR A 1 103 ? -11.330 -8.764 22.397 1.00 76.81 103 THR A N 1
ATOM 694 C CA . THR A 1 103 ? -11.300 -9.846 23.389 1.00 76.81 103 THR A CA 1
ATOM 695 C C . THR A 1 103 ? -12.287 -9.538 24.512 1.00 76.81 103 THR A C 1
ATOM 697 O O . THR A 1 103 ? -12.534 -8.375 24.841 1.00 76.81 103 THR A O 1
ATOM 700 N N . GLY A 1 104 ? -12.878 -10.580 25.103 1.00 77.94 104 GLY A N 1
ATOM 701 C CA . GLY A 1 104 ? -13.773 -10.457 26.255 1.00 77.94 104 GLY A CA 1
ATOM 702 C C . GLY A 1 104 ? -15.102 -9.751 25.954 1.00 77.94 104 GLY A C 1
ATOM 703 O O . GLY A 1 104 ? -16.090 -10.407 25.644 1.00 77.94 104 GLY A O 1
ATOM 704 N N . LEU A 1 105 ? -15.136 -8.428 26.126 1.00 71.94 105 LEU A N 1
ATOM 705 C CA . LEU A 1 105 ? -16.359 -7.604 26.216 1.00 71.94 105 LEU A CA 1
ATOM 706 C C . LEU A 1 105 ? -16.700 -6.851 24.937 1.00 71.94 105 LEU A C 1
ATOM 708 O O . LEU A 1 105 ? -17.788 -6.291 24.824 1.00 71.94 105 LEU A O 1
ATOM 712 N N . ALA A 1 106 ? -15.742 -6.796 24.020 1.00 83.06 106 ALA A N 1
ATOM 713 C CA . ALA A 1 106 ? -15.900 -6.175 22.727 1.00 83.06 106 ALA A CA 1
ATOM 714 C C . ALA A 1 106 ? -15.613 -7.213 21.649 1.00 83.06 106 ALA A C 1
ATOM 716 O O . ALA A 1 106 ? -14.595 -7.911 21.691 1.00 83.06 106 ALA A O 1
ATOM 717 N N . THR A 1 107 ? -16.502 -7.287 20.671 1.00 87.94 107 THR A N 1
ATOM 718 C CA . THR A 1 107 ? -16.237 -7.955 19.405 1.00 87.94 107 THR A CA 1
ATOM 719 C C . THR A 1 107 ? -15.797 -6.905 18.400 1.00 87.94 107 THR A C 1
ATOM 721 O O . THR A 1 107 ? -16.275 -5.769 18.403 1.00 87.94 107 THR A O 1
ATOM 724 N N . VAL A 1 108 ? -14.834 -7.271 17.565 1.00 94.06 108 VAL A N 1
ATOM 725 C CA . VAL A 1 108 ? -14.369 -6.421 16.475 1.00 94.06 108 VAL A CA 1
ATOM 726 C C . VAL A 1 108 ? -14.670 -7.155 15.186 1.00 94.06 108 VAL A C 1
ATOM 728 O O . VAL A 1 108 ? -14.312 -8.321 15.038 1.00 94.06 108 VAL A O 1
ATOM 731 N N . SER A 1 109 ? -15.341 -6.470 14.275 1.00 93.12 109 SER A N 1
ATOM 732 C CA . SER A 1 109 ? -15.541 -6.917 12.901 1.00 93.12 109 SER A CA 1
ATOM 733 C C . SER A 1 109 ? -14.979 -5.868 11.959 1.00 93.12 109 SER A C 1
ATOM 735 O O . SER A 1 109 ? -15.092 -4.674 12.238 1.00 93.12 109 SER A O 1
ATOM 737 N N . ASP A 1 110 ? -14.425 -6.289 10.832 1.00 93.31 110 ASP A N 1
ATOM 738 C CA . ASP A 1 110 ? -13.959 -5.386 9.790 1.00 93.31 110 ASP A CA 1
ATOM 739 C C . ASP A 1 110 ? -14.709 -5.586 8.471 1.00 93.31 110 ASP A C 1
ATOM 741 O O . ASP A 1 110 ? -15.256 -6.649 8.183 1.00 93.31 110 ASP A O 1
ATOM 745 N N . ASN A 1 111 ? -14.745 -4.526 7.670 1.00 92.69 111 ASN A N 1
ATOM 746 C CA . ASN A 1 111 ? -15.217 -4.562 6.293 1.00 92.69 111 ASN A CA 1
ATOM 747 C C . ASN A 1 111 ? -14.294 -3.711 5.419 1.00 92.69 111 ASN A C 1
ATOM 749 O O . ASN A 1 111 ? -13.901 -2.611 5.814 1.00 92.69 111 ASN A O 1
ATOM 753 N N . THR A 1 112 ? -13.991 -4.193 4.215 1.00 90.69 112 THR A N 1
ATOM 754 C CA . THR A 1 112 ? -13.211 -3.449 3.224 1.00 90.69 112 THR A CA 1
ATOM 755 C C . THR A 1 112 ? -14.105 -3.064 2.052 1.00 90.69 112 THR A C 1
ATOM 757 O O . THR A 1 112 ? -14.679 -3.918 1.381 1.00 90.69 112 THR A O 1
ATOM 760 N N . THR A 1 113 ? -14.201 -1.771 1.747 1.00 89.38 113 THR A N 1
ATOM 761 C CA . THR A 1 113 ? -14.914 -1.269 0.561 1.00 89.38 113 THR A CA 1
ATOM 762 C C . THR A 1 113 ? -14.111 -0.143 -0.080 1.00 89.38 113 THR A C 1
ATOM 764 O O . THR A 1 113 ? -13.645 0.763 0.603 1.00 89.38 113 THR A O 1
ATOM 767 N N . GLY A 1 114 ? -13.890 -0.217 -1.397 1.00 86.19 114 GLY A N 1
ATOM 768 C CA . GLY A 1 114 ? -13.097 0.786 -2.122 1.00 86.19 114 GLY A CA 1
ATOM 769 C C . GLY A 1 114 ? -11.634 0.894 -1.661 1.00 86.19 114 GLY A C 1
ATOM 770 O O . GLY A 1 114 ? -11.046 1.964 -1.770 1.00 86.19 114 GLY A O 1
ATOM 771 N N . GLY A 1 115 ? -11.059 -0.183 -1.113 1.00 84.31 115 GLY A N 1
ATOM 772 C CA . GLY A 1 115 ? -9.688 -0.201 -0.581 1.00 84.31 115 GLY A CA 1
ATOM 773 C C . GLY A 1 115 ? -9.532 0.385 0.827 1.00 84.31 115 GLY A C 1
ATOM 774 O O . GLY A 1 115 ? -8.418 0.432 1.339 1.00 84.31 115 GLY A O 1
ATOM 775 N N . VAL A 1 116 ? -10.625 0.802 1.472 1.00 86.19 116 VAL A N 1
ATOM 776 C CA . VAL A 1 116 ? -10.624 1.288 2.857 1.00 86.19 116 VAL A CA 1
ATOM 777 C C . VAL A 1 116 ? -11.150 0.189 3.770 1.00 86.19 116 VAL A C 1
ATOM 779 O O . VAL A 1 116 ? -12.280 -0.268 3.591 1.00 86.19 116 VAL A O 1
ATOM 782 N N . LYS A 1 117 ? -10.346 -0.216 4.758 1.00 90.50 117 LYS A N 1
ATOM 783 C CA . LYS A 1 117 ? -10.768 -1.125 5.829 1.00 90.50 117 LYS A CA 1
ATOM 784 C C . LYS A 1 117 ? -11.353 -0.315 6.986 1.00 90.50 117 LYS A C 1
ATOM 786 O O . LYS A 1 117 ? -10.704 0.587 7.505 1.00 90.50 117 LYS A O 1
ATOM 791 N N . THR A 1 118 ? -12.590 -0.610 7.370 1.00 92.31 118 THR A N 1
ATOM 792 C CA . THR A 1 118 ? -13.280 -0.004 8.518 1.00 92.31 118 THR A CA 1
ATOM 793 C C . THR A 1 118 ? -13.507 -1.059 9.585 1.00 92.31 118 THR A C 1
ATOM 795 O O . THR A 1 118 ? -13.966 -2.154 9.275 1.00 92.31 118 THR A O 1
ATOM 798 N N . TYR A 1 119 ? -13.212 -0.707 10.835 1.00 94.56 119 TYR A N 1
ATOM 799 C CA . TYR A 1 119 ? -13.422 -1.562 11.997 1.00 94.56 119 TYR A CA 1
ATOM 800 C C . TYR A 1 119 ? -14.664 -1.107 12.762 1.00 94.56 119 TYR A C 1
ATOM 802 O O . TYR A 1 119 ? -14.768 0.052 13.162 1.00 94.56 119 TYR A O 1
ATOM 810 N N . THR A 1 120 ? -15.587 -2.030 12.998 1.00 94.06 120 THR A N 1
ATOM 811 C CA . THR A 1 120 ? -16.716 -1.853 13.909 1.00 94.06 120 THR A CA 1
ATOM 812 C C . THR A 1 120 ? -16.395 -2.566 15.211 1.00 94.06 120 THR A C 1
ATOM 814 O O . THR A 1 120 ? -16.138 -3.770 15.223 1.00 94.06 120 THR A O 1
ATOM 817 N N . VAL A 1 121 ? -16.406 -1.812 16.308 1.00 92.81 121 VAL A N 1
ATOM 818 C CA . VAL A 1 121 ? -16.211 -2.341 17.658 1.00 92.81 121 VAL A CA 1
ATOM 819 C C . VAL A 1 121 ? -17.566 -2.360 18.347 1.00 92.81 121 VAL A C 1
ATOM 821 O O . VAL A 1 121 ? -18.103 -1.308 18.689 1.00 92.81 121 VAL A O 1
ATOM 824 N N . ASN A 1 122 ? -18.115 -3.555 18.535 1.00 86.88 122 ASN A N 1
ATOM 825 C CA . ASN A 1 122 ? -19.371 -3.754 19.242 1.00 86.88 122 ASN A CA 1
ATOM 826 C C . ASN A 1 122 ? -19.075 -4.198 20.669 1.00 86.88 122 ASN A C 1
ATOM 828 O O . ASN A 1 122 ? -18.330 -5.152 20.884 1.00 86.88 122 ASN A O 1
ATOM 832 N N . VAL A 1 123 ? -19.683 -3.527 21.638 1.00 81.25 123 VAL A N 1
ATOM 833 C CA . VAL A 1 123 ? -19.649 -3.905 23.052 1.00 81.25 123 VAL A CA 1
ATOM 834 C C . VAL A 1 123 ? -21.007 -4.466 23.438 1.00 81.25 123 VAL A C 1
ATOM 836 O O . VAL A 1 123 ? -22.029 -3.849 23.144 1.00 81.25 123 VAL A O 1
ATOM 839 N N . ASP A 1 124 ? -21.022 -5.630 24.083 1.00 71.00 124 ASP A N 1
ATOM 840 C CA . ASP A 1 124 ? -22.273 -6.211 24.571 1.00 71.00 124 ASP A CA 1
ATOM 841 C C . ASP A 1 124 ? -22.903 -5.264 25.606 1.00 71.00 124 ASP A C 1
ATOM 843 O O . ASP A 1 124 ? -22.232 -4.791 26.534 1.00 71.00 124 ASP A O 1
ATOM 847 N N . GLU A 1 125 ? -24.203 -4.997 25.469 1.00 62.41 125 GLU A N 1
ATOM 848 C CA . GLU A 1 125 ? -24.935 -4.170 26.428 1.00 62.41 125 GLU A CA 1
ATOM 849 C C . GLU A 1 125 ? -24.786 -4.713 27.853 1.00 62.41 125 GLU A C 1
ATOM 851 O O . GLU A 1 125 ? -24.839 -5.917 28.112 1.00 62.41 125 GLU A O 1
ATOM 856 N N . GLY A 1 126 ? -24.554 -3.803 28.800 1.00 60.84 126 GLY A N 1
ATOM 857 C CA . GLY A 1 126 ? -24.387 -4.150 30.208 1.00 60.84 126 GLY A CA 1
ATOM 858 C C . GLY A 1 126 ? -23.099 -4.907 30.544 1.00 60.84 126 GLY A C 1
ATOM 859 O O . GLY A 1 126 ? -22.920 -5.244 31.710 1.00 60.84 126 GLY A O 1
ATOM 860 N N . LYS A 1 127 ? -22.194 -5.173 29.587 1.00 61.75 127 LYS A N 1
ATOM 861 C CA . LYS A 1 127 ? -20.868 -5.765 29.857 1.00 61.75 127 LYS A CA 1
ATOM 862 C C . LYS A 1 127 ? -19.754 -4.743 30.067 1.00 61.75 127 LYS A C 1
ATOM 864 O O . LYS A 1 127 ? -18.725 -5.103 30.636 1.00 61.75 127 LYS A O 1
ATOM 869 N N . LEU A 1 128 ? -19.960 -3.503 29.629 1.00 68.75 128 LEU A N 1
ATOM 870 C CA . LEU A 1 128 ? -19.005 -2.407 29.745 1.00 68.75 128 LEU A CA 1
ATOM 871 C C . LEU A 1 128 ? -19.254 -1.618 31.039 1.00 68.75 128 LEU A C 1
ATOM 873 O O . LEU A 1 128 ? -20.187 -0.822 31.111 1.00 68.75 128 LEU A O 1
ATOM 877 N N . VAL A 1 129 ? -18.435 -1.843 32.066 1.00 68.31 129 VAL A N 1
ATOM 878 C CA . VAL A 1 129 ? -18.547 -1.157 33.363 1.00 68.31 129 VAL A CA 1
ATOM 879 C C . VAL A 1 129 ? -17.315 -0.279 33.581 1.00 68.31 129 VAL A C 1
ATOM 881 O O . VAL A 1 129 ? -16.198 -0.697 33.281 1.00 68.31 129 VAL A O 1
ATOM 884 N N . LEU A 1 130 ? -17.500 0.943 34.089 1.00 67.62 130 LEU A N 1
ATOM 885 C CA . LEU A 1 130 ? -16.389 1.781 34.545 1.00 67.62 130 LEU A CA 1
ATOM 886 C C . LEU A 1 130 ? -15.945 1.313 35.937 1.00 67.62 130 LEU A C 1
ATOM 888 O O . LEU A 1 130 ? -16.734 1.331 36.878 1.00 67.62 130 LEU A O 1
ATOM 892 N N . ASP A 1 131 ? -14.677 0.943 36.067 1.00 65.56 131 ASP A N 1
ATOM 893 C CA . ASP A 1 131 ? -13.983 0.857 37.346 1.00 65.56 131 ASP A CA 1
ATOM 894 C C . ASP A 1 131 ? -13.808 2.281 37.888 1.00 65.56 131 ASP A C 1
ATOM 896 O O . ASP A 1 131 ? -13.108 3.118 37.313 1.00 65.56 131 ASP A O 1
ATOM 900 N N . ASP A 1 132 ? -14.477 2.564 38.997 1.00 59.75 132 ASP A N 1
ATOM 901 C CA . ASP A 1 132 ? -14.556 3.886 39.607 1.00 59.75 132 ASP A CA 1
ATOM 902 C C . ASP A 1 132 ? -13.314 4.270 40.433 1.00 59.75 132 ASP A C 1
ATOM 904 O O . ASP A 1 132 ? -13.203 5.415 40.884 1.00 59.75 132 ASP A O 1
ATOM 908 N N . THR A 1 133 ? -12.403 3.319 40.643 1.00 58.03 133 THR A N 1
ATOM 909 C CA . THR A 1 133 ? -11.149 3.475 41.381 1.00 58.03 133 THR A CA 1
ATOM 910 C C . THR A 1 133 ? -10.003 3.752 40.416 1.00 58.03 133 THR A C 1
ATOM 912 O O . THR A 1 133 ? -9.155 4.602 40.685 1.00 58.03 133 THR A O 1
ATOM 915 N N . THR A 1 134 ? -9.986 3.071 39.269 1.00 67.50 134 THR A N 1
ATOM 916 C CA . THR A 1 134 ? -8.924 3.218 38.261 1.00 67.50 134 THR A CA 1
ATOM 917 C C . THR A 1 134 ? -9.324 4.092 37.069 1.00 67.50 134 THR A C 1
ATOM 919 O O . THR A 1 134 ? -8.460 4.482 36.278 1.00 67.50 134 THR A O 1
ATOM 922 N N . GLY A 1 135 ? -10.617 4.402 36.914 1.00 67.50 135 GLY A N 1
ATOM 923 C CA . GLY A 1 135 ? -11.167 5.098 35.746 1.00 67.50 135 GLY A CA 1
ATOM 924 C C . GLY A 1 135 ? -11.080 4.274 34.457 1.00 67.50 135 GLY A C 1
ATOM 925 O O . GLY A 1 135 ? -11.173 4.830 33.361 1.00 67.50 135 GLY A O 1
ATOM 926 N N . LYS A 1 136 ? -10.825 2.964 34.565 1.00 64.75 136 LYS A N 1
ATOM 927 C CA . LYS A 1 136 ? -10.684 2.044 33.432 1.00 64.75 136 LYS A CA 1
ATOM 928 C C . LYS A 1 136 ? -12.013 1.366 33.135 1.00 64.75 136 LYS A C 1
ATOM 930 O O . LYS A 1 136 ? -12.866 1.236 33.999 1.00 64.75 136 LYS A O 1
ATOM 935 N N . ILE A 1 137 ? -12.192 0.925 31.900 1.00 70.56 137 ILE A N 1
ATOM 936 C CA . ILE A 1 137 ? -13.412 0.247 31.470 1.00 70.56 137 ILE A CA 1
ATOM 937 C C . ILE A 1 137 ? -13.163 -1.274 31.456 1.00 70.56 137 ILE A C 1
ATOM 939 O O . ILE A 1 137 ? -12.148 -1.707 30.912 1.00 70.56 137 ILE A O 1
ATOM 943 N N . GLY A 1 138 ? -14.050 -2.077 32.059 1.00 63.69 138 GLY A N 1
ATOM 944 C CA . GLY A 1 138 ? -13.868 -3.519 32.280 1.00 63.69 138 GLY A CA 1
ATOM 945 C C . GLY A 1 138 ? -15.172 -4.328 32.371 1.00 63.69 138 GLY A C 1
ATOM 946 O O . GLY A 1 138 ? -16.261 -3.810 32.132 1.00 63.69 138 GLY A O 1
ATOM 947 N N . ALA A 1 139 ? -15.045 -5.630 32.658 1.00 56.81 139 ALA A N 1
ATOM 948 C CA . ALA A 1 139 ? -16.127 -6.611 32.531 1.00 56.81 139 ALA A CA 1
ATOM 949 C C . ALA A 1 139 ? -17.186 -6.473 33.618 1.00 56.81 139 ALA A C 1
ATOM 951 O O . ALA A 1 139 ? -16.848 -6.351 34.795 1.00 56.81 139 ALA A O 1
ATOM 952 N N . ASN A 1 140 ? -18.458 -6.615 33.241 1.00 49.75 140 ASN A N 1
ATOM 953 C CA . ASN A 1 140 ? -19.535 -6.817 34.204 1.00 49.75 140 ASN A CA 1
ATOM 954 C C . ASN A 1 140 ? -19.246 -8.063 35.061 1.00 49.75 140 ASN A C 1
ATOM 956 O O . ASN A 1 140 ? -19.170 -9.176 34.542 1.00 49.75 140 ASN A O 1
ATOM 960 N N . GLY A 1 141 ? -19.018 -7.852 36.360 1.00 50.91 141 GLY A N 1
ATOM 961 C CA . GLY A 1 141 ? -18.638 -8.898 37.315 1.00 50.91 141 GLY A CA 1
ATOM 962 C C . GLY A 1 141 ? -17.149 -8.965 37.685 1.00 50.91 141 GLY A C 1
ATOM 963 O O . GLY A 1 141 ? -16.805 -9.745 38.572 1.00 50.91 141 GLY A O 1
ATOM 964 N N . SER A 1 142 ? -16.268 -8.142 37.096 1.00 45.66 142 SER A N 1
ATOM 965 C CA . SER A 1 142 ? -14.940 -7.890 37.680 1.00 45.66 142 SER A CA 1
ATOM 966 C C . SER A 1 142 ? -15.159 -7.211 39.030 1.00 45.66 142 SER A C 1
ATOM 968 O O . SER A 1 142 ? -15.844 -6.193 39.073 1.00 45.66 142 SER A O 1
ATOM 970 N N . THR A 1 143 ? -14.682 -7.827 40.118 1.00 46.31 143 THR A N 1
ATOM 971 C CA . THR A 1 143 ? -15.020 -7.520 41.523 1.00 46.31 143 THR A CA 1
ATOM 972 C C . THR A 1 143 ? -15.366 -6.053 41.743 1.00 46.31 143 THR A C 1
ATOM 974 O O . THR A 1 143 ? -14.482 -5.199 41.776 1.00 46.31 143 THR A O 1
ATOM 977 N N . GLN A 1 144 ? -16.669 -5.789 41.859 1.00 42.59 144 GLN A N 1
ATOM 978 C CA . GLN A 1 144 ? -17.200 -4.449 42.035 1.00 42.59 144 GLN A CA 1
ATOM 979 C C . GLN A 1 144 ? -16.598 -3.833 43.296 1.00 42.59 144 GLN A C 1
ATOM 981 O O . GLN A 1 144 ? -16.828 -4.304 44.413 1.00 42.59 144 GLN A O 1
ATOM 986 N N . GLY A 1 145 ? -15.797 -2.792 43.094 1.00 46.06 145 GLY A N 1
ATOM 987 C CA . GLY A 1 145 ? -15.277 -1.951 44.151 1.00 46.06 145 GLY A CA 1
ATOM 988 C C . GLY A 1 145 ? -16.412 -1.154 44.775 1.00 46.06 145 GLY A C 1
ATOM 989 O O . GLY A 1 145 ? -16.749 -0.070 44.325 1.00 46.06 145 GLY A O 1
ATOM 990 N N . THR A 1 146 ? -16.931 -1.696 45.872 1.00 43.59 146 THR A N 1
ATOM 991 C CA . THR A 1 146 ? -17.799 -1.065 46.874 1.00 43.59 146 THR A CA 1
ATOM 992 C C . THR A 1 146 ? -19.311 -1.073 46.618 1.00 43.59 146 THR A C 1
ATOM 994 O O . THR A 1 146 ? -19.833 -0.819 45.539 1.00 43.59 146 THR A O 1
ATOM 997 N N . THR A 1 147 ? -20.026 -1.351 47.707 1.00 49.59 147 THR A N 1
ATOM 998 C CA . THR A 1 147 ? -21.484 -1.440 47.877 1.00 49.59 147 THR A CA 1
ATOM 999 C C . THR A 1 147 ? -22.240 -0.131 47.568 1.00 49.59 147 THR A C 1
ATOM 1001 O O . THR A 1 147 ? -23.461 -0.085 47.686 1.00 49.59 147 THR A O 1
ATOM 1004 N N . ALA A 1 148 ? -21.570 0.947 47.152 1.00 47.41 148 ALA A N 1
ATOM 1005 C CA . ALA A 1 148 ? -22.185 2.253 46.927 1.00 47.41 148 ALA A CA 1
ATOM 1006 C C . ALA A 1 148 ? -21.796 2.827 45.556 1.00 47.41 148 ALA A C 1
ATOM 1008 O O . ALA A 1 148 ? -20.642 3.167 45.324 1.00 47.41 148 ALA A O 1
ATOM 1009 N N . GLY A 1 149 ? -22.773 2.992 44.658 1.00 47.41 149 GLY A N 1
ATOM 1010 C CA . GLY A 1 149 ? -22.574 3.770 43.436 1.00 47.41 149 GLY A CA 1
ATOM 1011 C C . GLY A 1 149 ? -22.290 5.237 43.776 1.00 47.41 149 GLY A C 1
ATOM 1012 O O . GLY A 1 149 ? -23.018 5.845 44.570 1.00 47.41 149 GLY A O 1
ATOM 1013 N N . LYS A 1 150 ? -21.247 5.833 43.183 1.00 45.00 150 LYS A N 1
ATOM 1014 C CA . LYS A 1 150 ? -21.044 7.288 43.259 1.00 45.00 150 LYS A CA 1
ATOM 1015 C C . LYS A 1 150 ? -22.243 7.994 42.612 1.00 45.00 150 LYS A C 1
ATOM 1017 O O . LYS A 1 150 ? -22.733 7.571 41.570 1.00 45.00 150 LYS A O 1
ATOM 1022 N N . ASN A 1 151 ? -22.704 9.064 43.260 1.00 44.56 151 ASN A N 1
ATOM 1023 C CA . ASN A 1 151 ? -23.860 9.903 42.902 1.00 44.56 151 ASN A CA 1
ATOM 1024 C C . ASN A 1 151 ? -25.241 9.370 43.331 1.00 44.56 151 ASN A C 1
ATOM 1026 O O . ASN A 1 151 ? -26.248 9.753 42.743 1.00 44.56 151 ASN A O 1
ATOM 1030 N N . GLY A 1 152 ? -25.333 8.515 44.355 1.00 47.00 152 GLY A N 1
ATOM 1031 C CA . GLY A 1 152 ? -26.636 8.157 44.942 1.00 47.00 152 GLY A CA 1
ATOM 1032 C C . GLY A 1 152 ? -27.537 7.298 44.043 1.00 47.00 152 GLY A C 1
ATOM 1033 O O . GLY A 1 152 ? -28.704 7.089 44.364 1.00 47.00 152 GLY A O 1
ATOM 1034 N N . VAL A 1 153 ? -27.007 6.765 42.939 1.00 46.00 153 VAL A N 1
ATOM 1035 C CA . VAL A 1 153 ? -27.690 5.768 42.112 1.00 46.00 153 VAL A CA 1
ATOM 1036 C C . VAL A 1 153 ? -27.524 4.407 42.775 1.00 46.00 153 VAL A C 1
ATOM 1038 O O . VAL A 1 153 ? -26.488 3.748 42.679 1.00 46.00 153 VAL A O 1
ATOM 1041 N N . ALA A 1 154 ? -28.553 4.009 43.514 1.00 48.94 154 ALA A N 1
ATOM 1042 C CA . ALA A 1 154 ? -28.668 2.666 44.040 1.00 48.94 154 ALA A CA 1
ATOM 1043 C C . ALA A 1 154 ? -28.688 1.670 42.868 1.00 48.94 154 ALA A C 1
ATOM 1045 O O . ALA A 1 154 ? -29.524 1.770 41.970 1.00 48.94 154 ALA A O 1
ATOM 1046 N N . THR A 1 155 ? -27.784 0.687 42.880 1.00 56.91 155 THR A N 1
ATOM 1047 C CA . THR A 1 155 ? -27.982 -0.524 42.076 1.00 56.91 155 THR A CA 1
ATOM 1048 C C . THR A 1 155 ? -29.317 -1.155 42.486 1.00 56.91 155 THR A C 1
ATOM 1050 O O . THR A 1 155 ? -29.797 -0.925 43.600 1.00 56.91 155 THR A O 1
ATOM 1053 N N . THR A 1 156 ? -29.942 -1.967 41.632 1.00 57.84 156 THR A N 1
ATOM 1054 C CA . THR A 1 156 ? -31.224 -2.617 41.972 1.00 57.84 156 THR A CA 1
ATOM 1055 C C . THR A 1 156 ? -31.167 -3.355 43.321 1.00 57.84 156 THR A C 1
ATOM 1057 O O . THR A 1 156 ? -32.136 -3.331 44.076 1.00 57.84 156 THR A O 1
ATOM 1060 N N . GLN A 1 157 ? -29.998 -3.899 43.683 1.00 57.94 157 GLN A N 1
ATOM 1061 C CA . GLN A 1 157 ? -29.746 -4.521 44.987 1.00 57.94 157 GLN A CA 1
ATOM 1062 C C . GLN A 1 157 ? -29.812 -3.521 46.154 1.00 57.94 157 GLN A C 1
ATOM 1064 O O . GLN A 1 157 ? -30.408 -3.819 47.186 1.00 57.94 157 GLN A O 1
ATOM 1069 N N . ASN A 1 158 ? -29.257 -2.318 45.992 1.00 66.94 158 ASN A N 1
ATOM 1070 C CA . ASN A 1 158 ? -29.303 -1.269 47.013 1.00 66.94 158 ASN A CA 1
ATOM 1071 C C . ASN A 1 158 ? -30.728 -0.736 47.218 1.00 66.94 158 ASN A C 1
ATOM 1073 O O . ASN A 1 158 ? -31.120 -0.472 48.354 1.00 66.94 158 ASN A O 1
ATOM 1077 N N . VAL A 1 159 ? -31.517 -0.622 46.141 1.00 78.81 159 VAL A N 1
ATOM 1078 C CA . VAL A 1 159 ? -32.939 -0.246 46.229 1.00 78.81 159 VAL A CA 1
ATOM 1079 C C . VAL A 1 159 ? -33.723 -1.309 46.999 1.00 78.81 159 VAL A C 1
ATOM 1081 O O . VAL A 1 159 ? -34.472 -0.967 47.909 1.00 78.81 159 VAL A O 1
ATOM 1084 N N . ALA A 1 160 ? -33.515 -2.593 46.690 1.00 79.69 160 ALA A N 1
ATOM 1085 C CA . ALA A 1 160 ? -34.195 -3.692 47.371 1.00 79.69 160 ALA A CA 1
ATOM 1086 C C . ALA A 1 160 ? -33.882 -3.731 48.877 1.00 79.69 160 ALA A C 1
ATOM 1088 O O . ALA A 1 160 ? -34.800 -3.827 49.689 1.00 79.69 160 ALA A O 1
ATOM 1089 N N . THR A 1 161 ? -32.609 -3.591 49.264 1.00 83.19 161 THR A N 1
ATOM 1090 C CA . THR A 1 161 ? -32.211 -3.539 50.680 1.00 83.19 161 THR A CA 1
ATOM 1091 C C . THR A 1 161 ? -32.815 -2.330 51.394 1.00 83.19 161 THR A C 1
ATOM 1093 O O . THR A 1 161 ? -33.421 -2.492 52.449 1.00 83.19 161 THR A O 1
ATOM 1096 N N . ALA A 1 162 ? -32.726 -1.129 50.809 1.00 83.44 162 ALA A N 1
ATOM 1097 C CA . ALA A 1 162 ? -33.286 0.081 51.414 1.00 83.44 162 ALA A CA 1
ATOM 1098 C C . ALA A 1 162 ? -34.813 -0.004 51.590 1.00 83.44 162 ALA A C 1
ATOM 1100 O O . ALA A 1 162 ? -35.346 0.426 52.614 1.00 83.44 162 ALA A O 1
ATOM 1101 N N . ILE A 1 163 ? -35.516 -0.593 50.617 1.00 90.44 163 ILE A N 1
ATOM 1102 C CA . ILE A 1 163 ? -36.955 -0.859 50.703 1.00 90.44 163 ILE A CA 1
ATOM 1103 C C . ILE A 1 163 ? -37.250 -1.876 51.810 1.00 90.44 163 ILE A C 1
ATOM 1105 O O . ILE A 1 163 ? -38.137 -1.629 52.623 1.00 90.44 163 ILE A O 1
ATOM 1109 N N . ASN A 1 164 ? -36.506 -2.981 51.893 1.00 92.19 164 ASN A N 1
ATOM 1110 C CA . ASN A 1 164 ? -36.699 -3.991 52.938 1.00 92.19 164 ASN A CA 1
ATOM 1111 C C . ASN A 1 164 ? -36.464 -3.423 54.346 1.00 92.19 164 ASN A C 1
ATOM 1113 O O . ASN A 1 164 ? -37.246 -3.703 55.258 1.00 92.19 164 ASN A O 1
ATOM 1117 N N . ASP A 1 165 ? -35.450 -2.574 54.524 1.00 93.75 165 ASP A N 1
ATOM 1118 C CA . ASP A 1 165 ? -35.195 -1.870 55.785 1.00 93.75 165 ASP A CA 1
ATOM 1119 C C . ASP A 1 165 ? -36.334 -0.904 56.134 1.00 93.75 165 ASP A C 1
ATOM 1121 O O . ASP A 1 165 ? -36.787 -0.856 57.281 1.00 93.75 165 ASP A O 1
ATOM 1125 N N . ALA A 1 166 ? -36.825 -0.142 55.151 1.00 95.25 166 ALA A N 1
ATOM 1126 C CA . ALA A 1 166 ? -37.955 0.765 55.334 1.00 95.25 166 ALA A CA 1
ATOM 1127 C C . ALA A 1 166 ? -39.243 0.008 55.696 1.00 95.25 166 ALA A C 1
ATOM 1129 O O . ALA A 1 166 ? -39.941 0.411 56.626 1.00 95.25 166 ALA A O 1
ATOM 1130 N N . ILE A 1 167 ? -39.526 -1.115 55.028 1.00 97.12 167 ILE A N 1
ATOM 1131 C CA . ILE A 1 167 ? -40.657 -2.003 55.333 1.00 97.12 167 ILE A CA 1
ATOM 1132 C C . ILE A 1 167 ? -40.518 -2.570 56.747 1.00 97.12 167 ILE A C 1
ATOM 1134 O O . ILE A 1 167 ? -41.476 -2.545 57.516 1.00 97.12 167 ILE A O 1
ATOM 1138 N N . THR A 1 168 ? -39.323 -3.027 57.125 1.00 97.06 168 THR A N 1
ATOM 1139 C CA . THR A 1 168 ? -39.061 -3.572 58.464 1.00 97.06 168 THR A CA 1
ATOM 1140 C C . THR A 1 168 ? -39.317 -2.523 59.546 1.00 97.06 168 THR A C 1
ATOM 1142 O O . THR A 1 168 ? -40.037 -2.793 60.508 1.00 97.06 168 THR A O 1
ATOM 1145 N N . LYS A 1 169 ? -38.802 -1.299 59.365 1.00 96.38 169 LYS A N 1
ATOM 1146 C CA . LYS A 1 169 ? -39.063 -0.171 60.276 1.00 96.38 169 LYS A CA 1
ATOM 1147 C C . LYS A 1 169 ? -40.542 0.203 60.316 1.00 96.38 169 LYS A C 1
ATOM 1149 O O . LYS A 1 169 ? -41.075 0.438 61.395 1.00 96.38 169 LYS A O 1
ATOM 1154 N N . SER A 1 170 ? -41.213 0.230 59.164 1.00 97.25 170 SER A N 1
ATOM 1155 C CA . SER A 1 170 ? -42.648 0.510 59.085 1.00 97.25 170 SER A CA 1
ATOM 1156 C C . SER A 1 170 ? -43.455 -0.520 59.873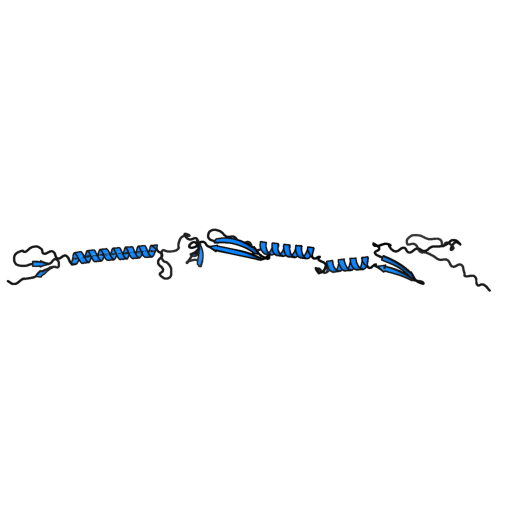 1.00 97.25 170 SER A C 1
ATOM 1158 O O . SER A 1 170 ? -44.289 -0.138 60.685 1.00 97.25 170 SER A O 1
ATOM 1160 N N . ASN A 1 171 ? -43.169 -1.812 59.700 1.00 97.06 171 ASN A N 1
ATOM 1161 C CA . ASN A 1 171 ? -43.857 -2.887 60.413 1.00 97.06 171 ASN A CA 1
ATOM 1162 C C . ASN A 1 171 ? -43.629 -2.810 61.927 1.00 97.06 171 ASN A C 1
ATOM 1164 O O . ASN A 1 171 ? -44.576 -2.977 62.693 1.00 97.06 171 ASN A O 1
ATOM 1168 N N . ALA A 1 172 ? -42.400 -2.512 62.361 1.00 96.94 172 ALA A N 1
ATOM 1169 C CA . ALA A 1 172 ? -42.088 -2.308 63.774 1.00 96.94 172 ALA A CA 1
ATOM 1170 C C . ALA A 1 172 ? -42.863 -1.116 64.362 1.00 96.94 172 ALA A C 1
ATOM 1172 O O . ALA A 1 172 ? -43.473 -1.240 65.423 1.00 96.94 172 ALA A O 1
ATOM 1173 N N . ASN A 1 173 ? -42.910 0.010 63.644 1.00 96.31 173 ASN A N 1
ATOM 1174 C CA . ASN A 1 173 ? -43.666 1.189 64.063 1.00 96.31 173 ASN A CA 1
ATOM 1175 C C . ASN A 1 173 ? -45.174 0.907 64.129 1.00 96.31 173 ASN A C 1
ATOM 1177 O O . ASN A 1 173 ? -45.830 1.323 65.079 1.00 96.31 173 ASN A O 1
ATOM 1181 N N . THR A 1 174 ? -45.731 0.181 63.155 1.00 96.62 174 THR A N 1
ATOM 1182 C CA . THR A 1 174 ? -47.143 -0.225 63.170 1.00 96.62 174 THR A CA 1
ATOM 1183 C C . THR A 1 174 ? -47.443 -1.157 64.342 1.00 96.62 174 THR A C 1
ATOM 1185 O O . THR A 1 174 ? -48.448 -0.965 65.020 1.00 96.62 174 THR A O 1
ATOM 1188 N N . ALA A 1 175 ? -46.573 -2.131 64.623 1.00 94.94 175 ALA A N 1
ATOM 1189 C CA . ALA A 1 175 ? -46.734 -3.024 65.768 1.00 94.94 175 ALA A CA 1
ATOM 1190 C C . ALA A 1 175 ? -46.715 -2.254 67.098 1.00 94.94 175 ALA A C 1
ATOM 1192 O O . ALA A 1 175 ? -47.562 -2.499 67.957 1.00 94.94 175 ALA A O 1
ATOM 1193 N N . GLN A 1 176 ? -45.803 -1.286 67.243 1.00 92.81 176 GLN A N 1
ATOM 1194 C CA . GLN A 1 176 ? -45.748 -0.421 68.420 1.00 92.81 176 GLN A CA 1
ATOM 1195 C C . GLN A 1 176 ? -47.013 0.437 68.549 1.00 92.81 176 GLN A C 1
ATOM 1197 O O . GLN A 1 176 ? -47.628 0.456 69.608 1.00 92.81 176 GLN A O 1
ATOM 1202 N N . ALA A 1 177 ? -47.465 1.067 67.461 1.00 92.81 177 ALA A N 1
ATOM 1203 C CA . ALA A 1 177 ? -48.683 1.875 67.466 1.00 92.81 177 ALA A CA 1
ATOM 1204 C C . ALA A 1 177 ? -49.931 1.060 67.854 1.00 92.81 177 ALA A C 1
ATOM 1206 O O . ALA A 1 177 ? -50.787 1.552 68.586 1.00 92.81 177 ALA A O 1
ATOM 1207 N N . LEU A 1 178 ? -50.026 -0.198 67.406 1.00 91.12 178 LEU A N 1
ATOM 1208 C CA . LEU A 1 178 ? -51.094 -1.115 67.818 1.00 91.12 178 LEU A CA 1
ATOM 1209 C C . LEU A 1 178 ? -51.005 -1.464 69.312 1.00 91.12 178 LEU A C 1
ATOM 1211 O O . LEU A 1 178 ? -52.029 -1.490 69.991 1.00 91.12 178 LEU A O 1
ATOM 1215 N N . ALA A 1 179 ? -49.799 -1.694 69.838 1.00 86.56 179 ALA A N 1
ATOM 1216 C CA . ALA A 1 179 ? -49.577 -1.991 71.254 1.00 86.56 179 ALA A CA 1
ATOM 1217 C C . ALA A 1 179 ? -49.861 -0.793 72.182 1.00 86.56 179 ALA A C 1
ATOM 1219 O O . ALA A 1 179 ? -50.300 -0.990 73.324 1.00 86.56 179 ALA A O 1
ATOM 1220 N N . ASP A 1 180 ? -49.616 0.424 71.693 1.00 85.06 180 ASP A N 1
ATOM 1221 C CA . ASP A 1 180 ? -49.892 1.682 72.391 1.00 85.06 180 ASP A CA 1
ATOM 1222 C C . ASP A 1 180 ? -51.393 2.018 72.374 1.00 85.06 180 ASP A C 1
ATOM 1224 O O . ASP A 1 180 ? -51.928 2.504 73.370 1.00 85.06 180 ASP A O 1
ATOM 1228 N N . ALA A 1 181 ? -52.088 1.719 71.268 1.00 83.31 181 ALA A N 1
ATOM 1229 C CA . ALA A 1 181 ? -53.532 1.917 71.128 1.00 83.31 181 ALA A CA 1
ATOM 1230 C C . ALA A 1 181 ? -54.372 0.884 71.902 1.00 83.31 181 ALA A C 1
ATOM 1232 O O . ALA A 1 181 ? -55.533 1.145 72.229 1.00 83.31 181 ALA A O 1
ATOM 1233 N N . GLU A 1 182 ? -53.818 -0.296 72.199 1.00 79.12 182 GLU A N 1
ATOM 1234 C CA . GLU A 1 182 ? -54.512 -1.316 72.983 1.00 79.12 182 GLU A CA 1
ATOM 1235 C C . GLU A 1 182 ? -54.649 -0.886 74.458 1.00 79.12 182 GLU A C 1
ATOM 1237 O O . GLU A 1 182 ? -53.747 -1.055 75.286 1.00 79.12 182 GLU A O 1
ATOM 1242 N N . HIS A 1 183 ? -55.830 -0.375 74.809 1.00 69.81 183 HIS A N 1
ATOM 1243 C CA . HIS A 1 183 ? -56.235 -0.145 76.191 1.00 69.81 183 HIS A CA 1
ATOM 1244 C C . HIS A 1 183 ? -56.802 -1.432 76.802 1.00 69.81 183 HIS A C 1
ATOM 1246 O O . HIS A 1 183 ? -57.925 -1.834 76.500 1.00 69.81 183 HIS A O 1
ATOM 1252 N N . LYS A 1 184 ? -56.045 -2.064 77.704 1.00 66.00 184 LYS A N 1
ATOM 1253 C CA . LYS A 1 184 ? -56.587 -3.074 78.622 1.00 66.00 184 LYS A CA 1
ATOM 1254 C C . LYS A 1 184 ? -57.156 -2.363 79.853 1.00 66.00 184 LYS A C 1
ATOM 1256 O O . LYS A 1 184 ? -56.469 -1.539 80.457 1.00 66.00 184 LYS A O 1
ATOM 1261 N N . PHE A 1 185 ? -58.415 -2.644 80.177 1.00 67.50 185 PHE A N 1
ATOM 1262 C CA . PHE A 1 185 ? -59.031 -2.252 81.443 1.00 67.50 185 PHE A CA 1
ATOM 1263 C C . PHE A 1 185 ? -58.864 -3.426 82.406 1.00 67.50 185 PHE A C 1
ATOM 1265 O O . PHE A 1 185 ? -59.333 -4.522 82.100 1.00 67.50 185 PHE A O 1
ATOM 1272 N N . ASP A 1 186 ? -58.212 -3.213 83.548 1.00 62.91 186 ASP A N 1
ATOM 1273 C CA . ASP A 1 186 ? -57.831 -4.284 84.489 1.00 62.91 186 ASP A CA 1
ATOM 1274 C C . ASP A 1 186 ? -59.008 -4.854 85.317 1.00 62.91 186 ASP A C 1
ATOM 1276 O O . ASP A 1 186 ? -58.821 -5.405 86.399 1.00 62.91 186 ASP A O 1
ATOM 1280 N N . GLY A 1 187 ? -60.234 -4.781 84.790 1.00 62.62 187 GLY A N 1
ATOM 1281 C CA . GLY A 1 187 ? -61.451 -5.211 85.474 1.00 62.62 187 GLY A CA 1
ATOM 1282 C C . GLY A 1 187 ? -61.917 -4.212 86.538 1.00 62.62 187 GLY A C 1
ATOM 1283 O O . GLY A 1 187 ? -61.131 -3.501 87.161 1.00 62.62 187 GLY A O 1
ATOM 1284 N N . ASP A 1 188 ? -63.232 -4.128 86.718 1.00 63.12 188 ASP A N 1
ATOM 1285 C CA . ASP A 1 188 ? -63.857 -3.230 87.687 1.00 63.12 188 ASP A CA 1
ATOM 1286 C C . ASP A 1 188 ? -63.642 -3.760 89.114 1.00 63.12 188 ASP A C 1
ATOM 1288 O O . ASP A 1 188 ? -64.158 -4.818 89.479 1.00 63.12 188 ASP A O 1
ATOM 1292 N N . THR A 1 189 ? -62.857 -3.042 89.922 1.00 61.72 189 THR A N 1
ATOM 1293 C CA . THR A 1 189 ? -62.647 -3.356 91.349 1.00 61.72 189 THR A CA 1
ATOM 1294 C C . THR A 1 189 ? -63.531 -2.513 92.277 1.00 61.72 189 THR A C 1
ATOM 1296 O O . THR A 1 189 ? -63.338 -2.503 93.492 1.00 61.72 189 THR A O 1
ATOM 1299 N N . GLY A 1 190 ? -64.551 -1.839 91.732 1.00 59.69 190 GLY A N 1
ATOM 1300 C CA . GLY A 1 190 ? -65.670 -1.296 92.499 1.00 59.69 190 GLY A CA 1
ATOM 1301 C C . GLY A 1 190 ? -65.509 0.132 93.021 1.00 59.69 190 GLY A C 1
ATOM 1302 O O . GLY A 1 190 ? -66.435 0.622 93.655 1.00 59.69 190 GLY A O 1
ATOM 1303 N N . THR A 1 191 ? -64.396 0.830 92.756 1.00 56.53 191 THR A N 1
ATOM 1304 C CA . THR A 1 191 ? -64.295 2.295 92.996 1.00 56.53 191 THR A CA 1
ATOM 1305 C C . THR A 1 191 ? -63.298 3.053 92.104 1.00 56.53 191 THR A C 1
ATOM 1307 O O . THR A 1 191 ? -63.366 4.280 92.051 1.00 56.53 191 THR A O 1
ATOM 1310 N N . THR A 1 192 ? -62.396 2.390 91.371 1.00 56.34 192 THR A N 1
ATOM 1311 C CA . THR A 1 192 ? -61.439 3.044 90.457 1.00 56.34 192 THR A CA 1
ATOM 1312 C C . THR A 1 192 ? -61.179 2.184 89.217 1.00 56.34 192 THR A C 1
ATOM 1314 O O . THR A 1 192 ? -61.070 0.963 89.310 1.00 56.34 192 THR A O 1
ATOM 1317 N N . SER A 1 193 ? -61.066 2.817 88.042 1.00 62.53 193 SER A N 1
ATOM 1318 C CA . SER A 1 193 ? -60.580 2.160 86.821 1.00 62.53 193 SER A CA 1
ATOM 1319 C C . SER A 1 193 ? -59.140 2.596 86.572 1.00 62.53 193 SER A C 1
ATOM 1321 O O . SER A 1 193 ? -58.866 3.788 86.407 1.00 62.53 193 SER A O 1
ATOM 1323 N N . VAL A 1 194 ? -58.221 1.633 86.505 1.00 58.69 194 VAL A N 1
ATOM 1324 C CA . VAL A 1 194 ? -56.808 1.885 86.192 1.00 58.69 194 VAL A CA 1
ATOM 1325 C C . VAL A 1 194 ? -56.588 1.665 84.695 1.00 58.69 194 VAL A C 1
ATOM 1327 O O . VAL A 1 194 ? -57.023 0.654 84.144 1.00 58.69 194 VAL A O 1
ATOM 1330 N N . ARG A 1 195 ? -55.959 2.627 84.007 1.00 63.69 195 ARG A N 1
ATOM 1331 C CA . ARG A 1 195 ? -55.492 2.450 82.620 1.00 63.69 195 ARG A CA 1
ATOM 1332 C C . ARG A 1 195 ? -54.027 1.998 82.627 1.00 63.69 195 ARG A C 1
ATOM 1334 O O . ARG A 1 195 ? -53.260 2.453 83.470 1.00 63.69 195 ARG A O 1
ATOM 1341 N N . LYS A 1 196 ? -53.617 1.194 81.635 1.00 60.03 196 LYS A N 1
ATOM 1342 C CA . LYS A 1 196 ? -52.252 0.638 81.422 1.00 60.03 196 LYS A CA 1
ATOM 1343 C C . LYS A 1 196 ? -51.076 1.618 81.641 1.00 60.03 196 LYS A C 1
ATOM 1345 O O . LYS A 1 196 ? -49.978 1.179 81.956 1.00 60.03 196 LYS A O 1
ATOM 1350 N N . HIS A 1 197 ? -51.293 2.929 81.508 1.00 66.12 197 HIS A N 1
ATOM 1351 C CA . HIS A 1 197 ? -50.272 3.973 81.698 1.00 66.12 197 HIS A CA 1
ATOM 1352 C C . HIS A 1 197 ? -50.231 4.589 83.112 1.00 66.12 197 HIS A C 1
ATOM 1354 O O . HIS A 1 197 ? -49.673 5.666 83.293 1.00 66.12 197 HIS A O 1
ATOM 1360 N N . GLY A 1 198 ? -50.839 3.951 84.118 1.00 62.38 198 GLY A N 1
ATOM 1361 C CA . GLY A 1 198 ? -50.843 4.452 85.500 1.00 62.38 198 GLY A CA 1
ATOM 1362 C C . GLY A 1 198 ? -51.759 5.660 85.733 1.00 62.38 198 GLY A C 1
ATOM 1363 O O . GLY A 1 198 ? -51.763 6.234 86.819 1.00 62.38 198 GLY A O 1
ATOM 1364 N N . GLU A 1 199 ? -52.557 6.042 84.735 1.00 63.72 199 GLU A N 1
ATOM 1365 C CA . GLU A 1 199 ? -53.555 7.098 84.865 1.00 63.72 199 GLU A CA 1
ATOM 1366 C C . GLU A 1 199 ? -54.825 6.522 85.503 1.00 63.72 199 GLU A C 1
ATOM 1368 O O . GLU A 1 199 ? -55.464 5.614 84.958 1.00 63.72 199 GLU A O 1
ATOM 1373 N N . VAL A 1 200 ? -55.168 7.033 86.686 1.00 68.62 200 VAL A N 1
ATOM 1374 C CA . VAL A 1 200 ? -56.344 6.610 87.451 1.00 68.62 200 VAL A CA 1
ATOM 1375 C C . VAL A 1 200 ? -57.519 7.500 87.068 1.00 68.62 200 VAL A C 1
ATOM 1377 O O . VAL A 1 200 ? -57.511 8.699 87.348 1.00 68.62 200 VAL A O 1
ATOM 1380 N N . LEU A 1 201 ? -58.547 6.917 86.447 1.00 67.94 201 LEU A N 1
ATOM 1381 C CA . LEU A 1 201 ? -59.804 7.619 86.212 1.00 67.94 201 LEU A CA 1
ATOM 1382 C C . LEU A 1 201 ? -60.733 7.381 87.405 1.00 67.94 201 LEU A C 1
ATOM 1384 O O . LEU A 1 201 ? -61.256 6.283 87.595 1.00 67.94 201 LEU A O 1
ATOM 1388 N N . SER A 1 202 ? -60.938 8.429 88.201 1.00 68.25 202 SER A N 1
ATOM 1389 C CA . SER A 1 202 ? -61.934 8.440 89.275 1.00 68.25 202 SER A CA 1
ATOM 1390 C C . SER A 1 202 ? -63.274 8.909 88.713 1.00 68.25 202 SER A C 1
ATOM 1392 O O . SER A 1 202 ? -63.423 10.078 88.355 1.00 68.25 202 SER A O 1
ATOM 1394 N N . ILE A 1 203 ? -64.248 8.004 88.625 1.00 65.94 203 ILE A N 1
ATOM 1395 C CA . ILE A 1 203 ? -65.620 8.335 88.230 1.00 65.94 203 ILE A CA 1
ATOM 1396 C C . ILE A 1 203 ? -66.385 8.654 89.516 1.00 65.94 203 ILE A C 1
ATOM 1398 O O . ILE A 1 203 ? -66.570 7.780 90.359 1.00 65.94 203 ILE A O 1
ATOM 1402 N N . LYS A 1 204 ? -66.796 9.913 89.701 1.00 61.28 204 LYS A N 1
ATOM 1403 C CA . LYS A 1 204 ? -67.691 10.274 90.808 1.00 61.28 204 LYS A CA 1
ATOM 1404 C C . LYS A 1 204 ? -69.113 9.854 90.439 1.00 61.28 204 LYS A C 1
ATOM 1406 O O . LYS A 1 204 ? -69.656 10.385 89.472 1.00 61.28 204 LYS A O 1
ATOM 1411 N N . GLY A 1 205 ? -69.658 8.896 91.186 1.00 56.66 205 GLY A N 1
ATOM 1412 C CA . GLY A 1 205 ? -71.103 8.683 91.295 1.00 56.66 205 GLY A CA 1
ATOM 1413 C C . GLY A 1 205 ? -71.754 9.769 92.138 1.00 56.66 205 GLY A C 1
ATOM 1414 O O . GLY A 1 205 ? -71.057 10.311 93.029 1.00 56.66 205 GLY A O 1
#

Organism: NCBI:txid39777

Radius of gyration: 57.89 Å; chains: 1; bounding box: 127×28×163 Å

Foldseek 3Di:
DDDPDPQDFDDDDDPDDDDDGDRPPPDDDDDDDDFDDDPPGQWDWDDDDPDIDIDGDPVVVVVVVVVVCVVVVPCPPQDPVSVVVVVVVVLVCVQVVDDDQDDDFWHWDWDDDPSDIDIDIDGPPPQWDQQPVVRDTGGDPPPRDDCDDPPRPHDPVRVVVVVVVVVVVVVVVVVVVVVVPDWDFPDDPPAWTATPVRDIDGDDD